Protein AF-0000000077805277 (afdb_homodimer)

InterPro domains:
  IPR036034 PDZ superfamily [SSF50156] (57-95)
  IPR042986 Pleckstrin homology domain-containing family S member 1 [PTHR47014] (6-110)

Structure (mmCIF, N/CA/C/O backbone):
data_AF-0000000077805277-model_v1
#
loop_
_entity.id
_entity.type
_entity.pdbx_description
1 polymer 'PDZ domain-containing protein'
#
loop_
_atom_site.group_PDB
_atom_site.id
_atom_site.type_symbol
_atom_site.label_atom_id
_atom_site.label_alt_id
_atom_site.label_comp_id
_atom_site.label_asym_id
_atom_site.label_entity_id
_atom_site.label_seq_id
_atom_site.pdbx_PDB_ins_code
_atom_site.Cartn_x
_atom_site.Cartn_y
_atom_site.Cartn_z
_atom_site.occupancy
_atom_site.B_iso_or_equiv
_atom_site.auth_seq_id
_atom_site.auth_comp_id
_atom_site.auth_asym_id
_atom_site.auth_atom_id
_atom_site.pdbx_PDB_model_num
ATOM 1 N N . LEU A 1 1 ? -11.633 7.496 16.891 1 28.2 1 LEU A N 1
ATOM 2 C CA . LEU A 1 1 ? -10.43 7.574 17.719 1 28.2 1 LEU A CA 1
ATOM 3 C C . LEU A 1 1 ? -9.18 7.445 16.859 1 28.2 1 LEU A C 1
ATOM 5 O O . LEU A 1 1 ? -8.961 6.418 16.219 1 28.2 1 LEU A O 1
ATOM 9 N N . VAL A 1 2 ? -8.805 8.547 16.344 1 38.38 2 VAL A N 1
ATOM 10 C CA . VAL A 1 2 ? -7.586 8.625 15.547 1 38.38 2 VAL A CA 1
ATOM 11 C C . VAL A 1 2 ? -6.395 8.156 16.375 1 38.38 2 VAL A C 1
ATOM 13 O O . VAL A 1 2 ? -6.188 8.633 17.5 1 38.38 2 VAL A O 1
ATOM 16 N N . TYR A 1 3 ? -5.996 6.824 16.391 1 32.34 3 TYR A N 1
ATOM 17 C CA . TYR A 1 3 ? -4.801 6.398 17.109 1 32.34 3 TYR A CA 1
ATOM 18 C C . TYR A 1 3 ? -3.545 6.977 16.469 1 32.34 3 TYR A C 1
ATOM 20 O O . TYR A 1 3 ? -3.311 6.785 15.266 1 32.34 3 TYR A O 1
ATOM 28 N N . ASN A 1 4 ? -3.287 8.141 16.891 1 36.88 4 ASN A N 1
ATOM 29 C CA . ASN A 1 4 ? -1.989 8.688 16.5 1 36.88 4 ASN A CA 1
ATOM 30 C C . ASN A 1 4 ? -0.846 7.777 16.938 1 36.88 4 ASN A C 1
ATOM 32 O O . ASN A 1 4 ? -0.523 7.707 18.125 1 36.88 4 ASN A O 1
ATOM 36 N N . ILE A 1 5 ? -0.729 6.586 16.391 1 37.03 5 ILE A N 1
ATOM 37 C CA . ILE A 1 5 ? 0.454 5.824 16.766 1 37.03 5 ILE A CA 1
ATOM 38 C C . ILE A 1 5 ? 1.708 6.516 16.234 1 37.03 5 ILE A C 1
ATOM 40 O O . ILE A 1 5 ? 1.924 6.586 15.031 1 37.03 5 ILE A O 1
ATOM 44 N N . ILE A 1 6 ? 2.086 7.504 16.938 1 39.97 6 ILE A N 1
ATOM 45 C CA . ILE A 1 6 ? 3.371 8.133 16.641 1 39.97 6 ILE A CA 1
ATOM 46 C C . ILE A 1 6 ? 4.496 7.113 16.844 1 39.97 6 ILE A C 1
ATOM 48 O O . ILE A 1 6 ? 4.715 6.625 17.953 1 39.97 6 ILE A O 1
ATOM 52 N N . SER A 1 7 ? 4.688 6.215 15.961 1 40.34 7 SER A N 1
ATOM 53 C CA . SER A 1 7 ? 5.879 5.387 16.109 1 40.34 7 SER A CA 1
ATOM 54 C C . SER A 1 7 ? 7.148 6.191 15.828 1 40.34 7 SER A C 1
ATOM 56 O O . SER A 1 7 ? 7.262 6.84 14.789 1 40.34 7 SER A O 1
ATOM 58 N N . TYR A 1 8 ? 7.785 6.59 16.906 1 37.5 8 TYR A N 1
ATOM 59 C CA . TYR A 1 8 ? 9.062 7.285 16.844 1 37.5 8 TYR A CA 1
ATOM 60 C C . TYR A 1 8 ? 10.18 6.336 16.422 1 37.5 8 TYR A C 1
ATOM 62 O O . TYR A 1 8 ? 10.469 5.359 17.125 1 37.5 8 TYR A O 1
ATOM 70 N N . SER A 1 9 ? 10.141 5.82 15.211 1 38.47 9 SER A N 1
ATOM 71 C CA . SER A 1 9 ? 11.406 5.16 14.938 1 38.47 9 SER A CA 1
ATOM 72 C C . SER A 1 9 ? 12.562 6.156 14.961 1 38.47 9 SER A C 1
ATOM 74 O O . SER A 1 9 ? 12.492 7.219 14.344 1 38.47 9 SER A O 1
ATOM 76 N N . LYS A 1 10 ? 13.445 5.945 15.969 1 38.19 10 LYS A N 1
ATOM 77 C CA . LYS A 1 10 ? 14.68 6.672 16.234 1 38.19 10 LYS A CA 1
ATOM 78 C C . LYS A 1 10 ? 15.57 6.723 15 1 38.19 10 LYS A C 1
ATOM 80 O O . LYS A 1 10 ? 16.531 5.969 14.891 1 38.19 10 LYS A O 1
ATOM 85 N N . VAL A 1 11 ? 15.352 6.629 13.734 1 39.91 11 VAL A N 1
ATOM 86 C CA . VAL A 1 11 ? 16.422 6.641 12.742 1 39.91 11 VAL A CA 1
ATOM 87 C C . VAL A 1 11 ? 17.297 7.879 12.938 1 39.91 11 VAL A C 1
ATOM 89 O O . VAL A 1 11 ? 16.781 8.977 13.195 1 39.91 11 VAL A O 1
ATOM 92 N N . THR A 1 12 ? 18.703 7.758 13.039 1 37.84 12 THR A N 1
ATOM 93 C CA . THR A 1 12 ? 19.906 8.523 13.305 1 37.84 12 THR A CA 1
ATOM 94 C C . THR A 1 12 ? 20.125 9.594 12.234 1 37.84 12 THR A C 1
ATOM 96 O O . THR A 1 12 ? 20.703 10.641 12.508 1 37.84 12 THR A O 1
ATOM 99 N N . ASP A 1 13 ? 20.453 9.266 10.93 1 39.94 13 ASP A N 1
ATOM 100 C CA . ASP A 1 13 ? 21.359 10.188 10.242 1 39.94 13 ASP A CA 1
ATOM 101 C C . ASP A 1 13 ? 20.703 11.555 10.055 1 39.94 13 ASP A C 1
ATOM 103 O O . ASP A 1 13 ? 21.359 12.586 10.242 1 39.94 13 ASP A O 1
ATOM 107 N N . ASP A 1 14 ? 20 11.812 8.758 1 46.41 14 ASP A N 1
ATOM 108 C CA . ASP A 1 14 ? 19.812 13.234 8.477 1 46.41 14 ASP A CA 1
ATOM 109 C C . ASP A 1 14 ? 19.188 13.945 9.68 1 46.41 14 ASP A C 1
ATOM 111 O O . ASP A 1 14 ? 18.578 13.305 10.539 1 46.41 14 ASP A O 1
ATOM 115 N N . SER A 1 15 ? 18.812 15.484 9.586 1 50.41 15 SER A N 1
ATOM 116 C CA . SER A 1 15 ? 18.344 16.469 10.562 1 50.41 15 SER A CA 1
ATOM 117 C C . SER A 1 15 ? 17.281 15.852 11.484 1 50.41 15 SER A C 1
ATOM 119 O O . SER A 1 15 ? 16.703 14.812 11.164 1 50.41 15 SER A O 1
ATOM 121 N N . GLN A 1 16 ? 17.125 16.359 12.727 1 64.44 16 GLN A N 1
ATOM 122 C CA . GLN A 1 16 ? 16.297 16.344 13.922 1 64.44 16 GLN A CA 1
ATOM 123 C C . GLN A 1 16 ? 14.844 15.992 13.594 1 64.44 16 GLN A C 1
ATOM 125 O O . GLN A 1 16 ? 13.961 16.094 14.445 1 64.44 16 GLN A O 1
ATOM 130 N N . LEU A 1 17 ? 14.742 15.508 12.242 1 78.38 17 LEU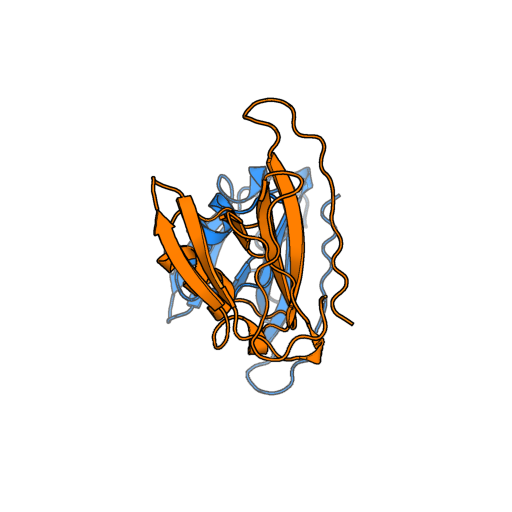 A N 1
ATOM 131 C CA . LEU A 1 17 ? 13.328 15.297 11.953 1 78.38 17 LEU A CA 1
ATOM 132 C C . LEU A 1 17 ? 12.891 13.898 12.352 1 78.38 17 LEU A C 1
ATOM 134 O O . LEU A 1 17 ? 13.688 12.953 12.305 1 78.38 17 LEU A O 1
ATOM 138 N N . GLN A 1 18 ? 11.766 13.711 12.844 1 88.75 18 GLN A N 1
ATOM 139 C CA . GLN A 1 18 ? 11.18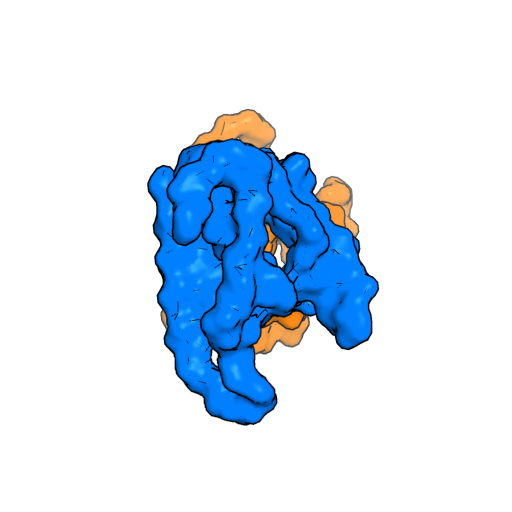8 12.461 13.32 1 88.75 18 GLN A CA 1
ATOM 140 C C . GLN A 1 18 ? 10.094 11.969 12.375 1 88.75 18 GLN A C 1
ATOM 142 O O . GLN A 1 18 ? 9.289 12.758 11.883 1 88.75 18 GLN A O 1
ATOM 147 N N . GLU A 1 19 ? 10.156 10.602 12.047 1 91.56 19 GLU A N 1
ATOM 148 C CA . GLU A 1 19 ? 9.047 10.023 11.297 1 91.56 19 GLU A CA 1
ATOM 149 C C . GLU A 1 19 ? 7.887 9.656 12.219 1 91.56 19 GLU A C 1
ATOM 151 O O . GLU A 1 19 ? 8.086 9.016 13.25 1 91.56 19 GLU A O 1
ATOM 156 N N . VAL A 1 20 ? 6.789 10.117 11.891 1 93.12 20 VAL A N 1
ATOM 157 C CA . VAL A 1 20 ? 5.582 9.883 12.68 1 93.12 20 VAL A CA 1
ATOM 158 C C . VAL A 1 20 ? 4.508 9.25 11.797 1 93.12 20 VAL A C 1
ATOM 160 O O . VAL A 1 20 ? 4.266 9.703 10.68 1 93.12 20 VAL A O 1
ATOM 163 N N . ASP A 1 21 ? 3.922 8.141 12.328 1 94.25 21 ASP A N 1
ATOM 164 C CA . ASP A 1 21 ? 2.799 7.52 11.625 1 94.25 21 ASP A CA 1
ATOM 165 C C . ASP A 1 21 ? 1.472 8.125 12.078 1 94.25 21 ASP A C 1
ATOM 167 O O . ASP A 1 21 ? 1.187 8.195 13.273 1 94.25 21 ASP A O 1
ATOM 171 N N . ILE A 1 22 ? 0.734 8.586 11.141 1 94.25 22 ILE A N 1
ATOM 172 C CA . ILE A 1 22 ? -0.595 9.133 11.383 1 94.25 22 ILE A CA 1
ATOM 173 C C . ILE A 1 22 ? -1.645 8.281 10.672 1 94.25 22 ILE A C 1
ATOM 175 O O . ILE A 1 22 ? -1.594 8.102 9.453 1 94.25 22 ILE A O 1
ATOM 179 N N . CYS A 1 23 ? -2.592 7.73 11.43 1 95.25 23 CYS A N 1
ATOM 180 C CA . CYS A 1 23 ? -3.662 6.93 10.852 1 95.25 23 CYS A CA 1
ATOM 181 C C . CYS A 1 23 ? -4.941 7.746 10.711 1 95.25 23 CYS A C 1
ATOM 183 O O . CYS A 1 23 ? -5.426 8.32 11.688 1 95.25 23 CYS A O 1
ATOM 185 N N . ILE A 1 24 ? -5.457 7.801 9.539 1 94.69 24 ILE A N 1
ATOM 186 C CA . ILE A 1 24 ? -6.633 8.586 9.188 1 94.69 24 ILE A CA 1
ATOM 187 C C . ILE A 1 24 ? -7.664 7.699 8.5 1 94.69 24 ILE A C 1
ATOM 189 O O . ILE A 1 24 ? -7.312 6.875 7.648 1 94.69 24 ILE A O 1
ATOM 193 N N . PRO A 1 25 ? -8.922 7.871 8.898 1 95.06 25 PRO A N 1
ATOM 194 C CA . PRO A 1 25 ? -9.914 7.148 8.102 1 95.06 25 PRO A CA 1
ATOM 195 C C . PRO A 1 25 ? -9.805 7.457 6.605 1 95.06 25 PRO A C 1
ATOM 197 O O . PRO A 1 25 ? -9.648 8.617 6.223 1 95.06 25 PRO A O 1
ATOM 200 N N . HIS A 1 26 ? -9.891 6.457 5.77 1 96.19 26 HIS A N 1
ATOM 201 C CA . HIS A 1 26 ? -9.703 6.555 4.328 1 96.19 26 HIS A CA 1
ATOM 202 C C . HIS A 1 26 ? -10.602 7.629 3.725 1 96.19 26 HIS A C 1
ATOM 204 O O . HIS A 1 26 ? -10.148 8.438 2.908 1 96.19 26 HIS A O 1
ATOM 210 N N . ALA A 1 27 ? -11.812 7.695 4.164 1 93.44 27 ALA A N 1
ATOM 211 C CA . ALA A 1 27 ? -12.797 8.609 3.588 1 93.44 27 ALA A CA 1
ATOM 212 C C . ALA A 1 27 ? -12.445 10.062 3.893 1 93.44 27 ALA A C 1
ATOM 214 O O . ALA A 1 27 ? -12.891 10.969 3.188 1 93.44 27 ALA A O 1
ATOM 215 N N . ASP A 1 28 ? -11.656 10.289 4.91 1 92.62 28 ASP A N 1
ATOM 216 C CA . ASP A 1 28 ? -11.352 11.648 5.344 1 92.62 28 ASP A CA 1
ATOM 217 C C . ASP A 1 28 ? -10.094 12.18 4.648 1 92.62 28 ASP A C 1
ATOM 219 O O . ASP A 1 28 ? -9.859 13.383 4.613 1 92.62 28 ASP A O 1
ATOM 223 N N . VAL A 1 29 ? -9.227 11.32 4.086 1 94.44 29 VAL A N 1
ATOM 224 C CA . VAL A 1 29 ? -7.918 11.727 3.576 1 94.44 29 VAL A CA 1
ATOM 225 C C . VAL A 1 29 ? -8.102 12.594 2.33 1 94.44 29 VAL A C 1
ATOM 227 O O . VAL A 1 29 ? -7.766 13.781 2.34 1 94.44 29 VAL A O 1
ATOM 230 N N . THR A 1 30 ? -8.727 12.062 1.335 1 88.38 30 THR A N 1
ATOM 231 C CA . THR A 1 30 ? -8.758 12.664 0.008 1 88.38 30 THR A CA 1
ATOM 232 C C . THR A 1 30 ? -9.453 14.023 0.047 1 88.38 30 THR A C 1
ATOM 234 O O . THR A 1 30 ? -8.992 14.984 -0.573 1 88.38 30 THR A O 1
ATOM 237 N N . SER A 1 31 ? -10.461 14.133 0.813 1 89.62 31 SER A N 1
ATOM 238 C CA . SER A 1 31 ? -11.266 15.344 0.757 1 89.62 31 SER A CA 1
ATOM 239 C C . SER A 1 31 ? -10.711 16.422 1.675 1 89.62 31 SER A C 1
ATOM 241 O O . SER A 1 31 ? -11.07 17.594 1.557 1 89.62 31 SER A O 1
ATOM 243 N N . ASN A 1 32 ? -9.836 16.031 2.533 1 93.81 32 ASN A N 1
ATOM 244 C CA . ASN A 1 32 ? -9.508 16.969 3.598 1 93.81 32 ASN A CA 1
ATOM 245 C C . ASN A 1 32 ? -8.031 17.359 3.576 1 93.81 32 ASN A C 1
ATOM 247 O O . ASN A 1 32 ? -7.625 18.328 4.211 1 93.81 32 ASN A O 1
ATOM 251 N N . LEU A 1 33 ? -7.203 16.641 2.814 1 93.88 33 LEU A N 1
ATOM 252 C CA . LEU A 1 33 ? -5.762 16.844 2.824 1 93.88 33 LEU A CA 1
ATOM 253 C C . LEU A 1 33 ? -5.293 17.484 1.518 1 93.88 33 LEU A C 1
ATOM 255 O O . LEU A 1 33 ? -5.605 16.984 0.435 1 93.88 33 LEU A O 1
ATOM 259 N N . THR A 1 34 ? -4.645 18.578 1.666 1 93.62 34 THR A N 1
ATOM 260 C CA . THR A 1 34 ? -4.016 19.234 0.52 1 93.62 34 THR A CA 1
ATOM 261 C C . THR A 1 34 ? -2.496 19.188 0.644 1 93.62 34 THR A C 1
ATOM 263 O O . THR A 1 34 ? -1.947 19.484 1.708 1 93.62 34 THR A O 1
ATOM 266 N N . LEU A 1 35 ? -1.874 18.812 -0.448 1 95.25 35 LEU A N 1
ATOM 267 C CA . LEU A 1 35 ? -0.423 18.672 -0.487 1 95.25 35 LEU A CA 1
ATOM 268 C C . LEU A 1 35 ? 0.194 19.625 -1.506 1 95.25 35 LEU A C 1
ATOM 270 O O . LEU A 1 35 ? -0.473 20.031 -2.455 1 95.25 35 LEU A O 1
ATOM 274 N N . ILE A 1 36 ? 1.41 19.953 -1.272 1 94.19 36 ILE A N 1
ATOM 275 C CA . ILE A 1 36 ? 2.195 20.734 -2.215 1 94.19 36 ILE A CA 1
ATOM 276 C C . ILE A 1 36 ? 3.607 20.156 -2.32 1 94.19 36 ILE A C 1
ATOM 278 O O . ILE A 1 36 ? 4.137 19.609 -1.348 1 94.19 36 ILE A O 1
ATOM 282 N N . GLU A 1 37 ? 4.129 20.219 -3.486 1 92.81 37 GLU A N 1
ATOM 283 C CA . GLU A 1 37 ? 5.531 19.844 -3.652 1 92.81 37 GLU A CA 1
ATOM 284 C C . GLU A 1 37 ? 6.449 21.047 -3.463 1 92.81 37 GLU A C 1
ATOM 286 O O . GLU A 1 37 ? 6.332 22.047 -4.184 1 92.81 37 GLU A O 1
ATOM 291 N N . ALA A 1 38 ? 7.215 20.953 -2.393 1 87.88 38 ALA A N 1
ATOM 292 C CA . ALA A 1 38 ? 8.141 22.047 -2.094 1 87.88 38 ALA A CA 1
ATOM 293 C C . ALA A 1 38 ? 9.539 21.5 -1.809 1 87.88 38 ALA A C 1
ATOM 295 O O . ALA A 1 38 ? 9.719 20.641 -0.952 1 87.88 38 ALA A O 1
ATOM 296 N N . ALA A 1 39 ? 10.5 22.016 -2.559 1 86.88 39 ALA A N 1
ATOM 297 C CA . ALA A 1 39 ? 11.906 21.656 -2.393 1 86.88 39 ALA A CA 1
ATOM 298 C C . ALA A 1 39 ? 12.102 20.141 -2.512 1 86.88 39 ALA A C 1
ATOM 300 O O . ALA A 1 39 ? 12.812 19.531 -1.709 1 86.88 39 ALA A O 1
ATOM 301 N N . GLY A 1 40 ? 11.414 19.469 -3.35 1 88.31 40 GLY A N 1
ATOM 302 C CA . GLY A 1 40 ? 11.57 18.047 -3.615 1 88.31 40 GLY A CA 1
ATOM 303 C C . GLY A 1 40 ? 10.844 17.156 -2.615 1 88.31 40 GLY A C 1
ATOM 304 O O . GLY A 1 40 ? 11.039 15.945 -2.592 1 88.31 40 GLY A O 1
ATOM 305 N N . GLN A 1 41 ? 10.117 17.828 -1.722 1 92.25 41 GLN A N 1
ATOM 306 C CA . GLN A 1 41 ? 9.367 17.094 -0.715 1 92.25 41 GLN A CA 1
ATOM 307 C C . GLN A 1 41 ? 7.863 17.297 -0.888 1 92.25 41 GLN A C 1
ATOM 309 O O . GLN A 1 41 ? 7.434 18.297 -1.464 1 92.25 41 GLN A O 1
ATOM 314 N N . ILE A 1 42 ? 7.121 16.266 -0.522 1 96.75 42 ILE A N 1
ATOM 315 C CA . ILE A 1 42 ? 5.668 16.375 -0.496 1 96.75 42 ILE A CA 1
ATOM 316 C C . ILE A 1 42 ? 5.215 16.938 0.852 1 96.75 42 ILE A C 1
ATOM 318 O O . ILE A 1 42 ? 5.234 16.219 1.861 1 96.75 42 ILE A O 1
ATOM 322 N N . CYS A 1 43 ? 4.801 18.203 0.868 1 94.25 43 CYS A N 1
ATOM 323 C CA . CYS A 1 43 ? 4.496 18.906 2.109 1 94.25 43 CYS A CA 1
ATOM 324 C C . CYS A 1 43 ? 2.992 19.031 2.307 1 94.25 43 CYS A C 1
ATOM 326 O O . CYS A 1 43 ? 2.25 19.234 1.344 1 94.25 43 CYS A O 1
ATOM 328 N N . VAL A 1 44 ? 2.652 18.922 3.625 1 93.75 44 VAL A N 1
ATOM 329 C CA . VAL A 1 44 ? 1.261 19.203 3.961 1 93.75 44 VAL A CA 1
ATOM 330 C C . VAL A 1 44 ? 1.001 20.719 3.863 1 93.75 44 VAL A C 1
ATOM 332 O O . VAL A 1 44 ? 1.686 21.516 4.508 1 93.75 44 VAL A O 1
ATOM 335 N N . SER A 1 45 ? 0.04 21.031 3.039 1 91.81 45 SER A N 1
ATOM 336 C CA . SER A 1 45 ? -0.267 22.438 2.863 1 91.81 45 SER A CA 1
ATOM 337 C C . SER A 1 45 ? -1.514 22.844 3.646 1 91.81 45 SER A C 1
ATOM 339 O O . SER A 1 45 ? -1.583 23.938 4.195 1 91.81 45 SER A O 1
ATOM 341 N N . TYR A 1 46 ? -2.467 21.969 3.643 1 89.44 46 TYR A N 1
ATOM 342 C CA . TYR A 1 46 ? -3.711 22.25 4.344 1 89.44 46 TYR A CA 1
ATOM 343 C C . TYR A 1 46 ? -4.383 20.969 4.82 1 89.44 46 TYR A C 1
ATOM 345 O O . TYR A 1 46 ? -4.305 19.938 4.152 1 89.44 46 TYR A O 1
ATOM 353 N N . TRP A 1 47 ? -4.98 21.062 6.031 1 90.94 47 TRP A N 1
ATOM 354 C CA . TRP A 1 47 ? -5.762 19.984 6.605 1 90.94 47 TRP A CA 1
ATOM 355 C C . TRP A 1 47 ? -7.078 20.5 7.172 1 90.94 47 TRP A C 1
ATOM 357 O O . TRP A 1 47 ? -7.086 21.297 8.109 1 90.94 47 TRP A O 1
ATOM 367 N N . LYS A 1 48 ? -8.094 20.109 6.453 1 88.31 48 LYS A N 1
ATOM 368 C CA . LYS A 1 48 ? -9.438 20.484 6.895 1 88.31 48 LYS A CA 1
ATOM 369 C C . LYS A 1 48 ? -10.211 19.266 7.387 1 88.31 48 LYS A C 1
ATOM 371 O O . LYS A 1 48 ? -11.359 19.047 6.984 1 88.31 48 LYS A O 1
ATOM 376 N N . GLY A 1 49 ? -9.562 18.453 8.18 1 85.06 49 GLY A N 1
ATOM 377 C CA . GLY A 1 49 ? -10.172 17.219 8.648 1 85.06 49 GLY A CA 1
ATOM 378 C C . GLY A 1 49 ? -11.266 17.453 9.672 1 85.06 49 GLY A C 1
ATOM 379 O O . GLY A 1 49 ? -11.438 18.578 10.172 1 85.06 49 GLY A O 1
ATOM 380 N N . PRO A 1 50 ? -12.062 16.406 9.836 1 87 50 PRO A N 1
ATOM 381 C CA . PRO A 1 50 ? -13.125 16.516 10.836 1 87 50 PRO A CA 1
ATOM 382 C C . PRO A 1 50 ? -12.586 16.875 12.219 1 87 50 PRO A C 1
ATOM 384 O O . PRO A 1 50 ? -11.461 16.516 12.57 1 87 50 PRO A O 1
ATOM 387 N N . TYR A 1 51 ? -13.461 17.516 12.992 1 85 51 TYR A N 1
ATOM 388 C CA . TYR A 1 51 ? -13.109 17.984 14.328 1 85 51 TYR A CA 1
ATOM 389 C C . TYR A 1 51 ? -12.68 16.812 15.211 1 85 51 TYR A C 1
ATOM 391 O O . TYR A 1 51 ? -11.797 16.953 16.062 1 85 51 TYR A O 1
ATOM 399 N N . ARG A 1 52 ? -13.289 15.719 14.922 1 84.94 52 ARG A N 1
ATOM 400 C CA . ARG A 1 52 ? -13.023 14.539 15.75 1 84.94 52 ARG A CA 1
ATOM 401 C C . ARG A 1 52 ? -11.57 14.109 15.633 1 84.94 52 ARG A C 1
ATOM 403 O O . ARG A 1 52 ? -11.031 13.484 16.547 1 84.94 52 ARG A O 1
ATOM 410 N N . LEU A 1 53 ? -10.836 14.383 14.516 1 85.62 53 LEU A N 1
ATOM 411 C CA . LEU A 1 53 ? -9.445 14 14.328 1 85.62 53 LEU A CA 1
ATOM 412 C C . LEU A 1 53 ? -8.508 15.062 14.891 1 85.62 53 LEU A C 1
ATOM 414 O O . LEU A 1 53 ? -7.348 14.773 15.195 1 85.62 53 LEU A O 1
ATOM 418 N N . GLY A 1 54 ? -9.086 16.281 15.023 1 86.19 54 GLY A N 1
ATOM 419 C CA . GLY A 1 54 ? -8.289 17.359 15.594 1 86.19 54 GLY A CA 1
ATOM 420 C C . GLY A 1 54 ? -7.172 17.828 14.68 1 86.19 54 GLY A C 1
ATOM 421 O O . GLY A 1 54 ? -7.266 17.688 13.453 1 86.19 54 GLY A O 1
ATOM 422 N N . CYS A 1 55 ? -6.176 18.531 15.391 1 90.31 55 CYS A N 1
ATOM 423 C CA . CYS A 1 55 ? -5.023 19.078 14.688 1 90.31 55 CYS A CA 1
ATOM 424 C C . CYS A 1 55 ? -3.873 18.078 14.641 1 90.31 55 CYS A C 1
ATOM 426 O O . CYS A 1 55 ? -2.975 18.125 15.484 1 90.31 55 CYS A O 1
ATOM 428 N N . ILE A 1 56 ? -3.826 17.281 13.625 1 90.75 56 ILE A N 1
ATOM 429 C CA . ILE A 1 56 ? -2.945 16.125 13.633 1 90.75 56 ILE A CA 1
ATOM 430 C C . ILE A 1 56 ? -1.665 16.438 12.867 1 90.75 56 ILE A C 1
ATOM 432 O O . ILE A 1 56 ? -0.671 15.711 12.977 1 90.75 56 ILE A O 1
ATOM 436 N N . PHE A 1 57 ? -1.632 17.5 12.125 1 92.5 57 PHE A N 1
ATOM 437 C CA . PHE A 1 57 ? -0.448 17.828 11.336 1 92.5 57 PHE A CA 1
ATOM 438 C C . PHE A 1 57 ? 0.286 19.016 11.945 1 92.5 57 PHE A C 1
ATOM 440 O O . PHE A 1 57 ? -0.309 19.812 12.672 1 92.5 57 PHE A O 1
ATOM 447 N N . HIS A 1 58 ? 1.511 19.016 11.703 1 90 58 HIS A N 1
ATOM 448 C CA . HIS A 1 58 ? 2.367 20.141 12.086 1 90 58 HIS A CA 1
ATOM 449 C C . HIS A 1 58 ? 2.938 20.844 10.859 1 90 58 HIS A C 1
ATOM 451 O O . HIS A 1 58 ? 3.111 20.219 9.805 1 90 58 HIS A O 1
ATOM 457 N N . HIS A 1 59 ? 3.189 22.156 11.102 1 86.56 59 HIS A N 1
ATOM 458 C CA . HIS A 1 59 ? 3.871 22.875 10.023 1 86.56 59 HIS A CA 1
ATOM 459 C C . HIS A 1 59 ? 5.207 22.219 9.688 1 86.56 59 HIS A C 1
ATOM 461 O O . HIS A 1 59 ? 5.992 21.906 10.586 1 86.56 59 HIS A O 1
ATOM 467 N N . GLY A 1 60 ? 5.344 21.953 8.344 1 87.19 60 GLY A N 1
ATOM 468 C CA . GLY A 1 60 ? 6.602 21.359 7.918 1 87.19 60 GLY A CA 1
ATOM 469 C C . GLY A 1 60 ? 6.512 19.859 7.695 1 87.19 60 GLY A C 1
ATOM 470 O O . GLY A 1 60 ? 7.449 19.25 7.188 1 87.19 60 GLY A O 1
ATOM 471 N N . ASP A 1 61 ? 5.457 19.281 8.172 1 92.56 61 ASP A N 1
ATOM 472 C CA . ASP A 1 61 ? 5.289 17.844 7.934 1 92.56 61 ASP A CA 1
ATOM 473 C C . ASP A 1 61 ? 5.43 17.516 6.449 1 92.56 61 ASP A C 1
ATOM 475 O O . ASP A 1 61 ? 4.82 18.172 5.602 1 92.56 61 ASP A O 1
ATOM 479 N N . HIS A 1 62 ? 6.238 16.453 6.176 1 95 62 HIS A N 1
ATOM 480 C CA . HIS A 1 62 ? 6.383 15.93 4.82 1 95 62 HIS A CA 1
ATOM 481 C C . HIS A 1 62 ? 5.965 14.461 4.754 1 95 62 HIS A C 1
ATOM 483 O O . HIS A 1 62 ? 6.324 13.672 5.629 1 95 62 HIS A O 1
ATOM 489 N N . ILE A 1 63 ? 5.234 14.156 3.701 1 96.19 63 ILE A N 1
ATOM 490 C CA . ILE A 1 63 ? 4.797 12.773 3.566 1 96.19 63 ILE A CA 1
ATOM 491 C C . ILE A 1 63 ? 5.934 11.922 2.998 1 96.19 63 ILE A C 1
ATOM 493 O O . ILE A 1 63 ? 6.473 12.227 1.932 1 96.19 63 ILE A O 1
ATOM 497 N N . VAL A 1 64 ? 6.223 10.883 3.693 1 96.19 64 VAL A N 1
ATOM 498 C CA . VAL A 1 64 ? 7.277 9.961 3.281 1 96.19 64 VAL A CA 1
ATOM 499 C C . VAL A 1 64 ? 6.66 8.711 2.66 1 96.19 64 VAL A C 1
ATOM 501 O O . VAL A 1 64 ? 7.203 8.148 1.704 1 96.19 64 VAL A O 1
ATOM 504 N N . ALA A 1 65 ? 5.574 8.273 3.258 1 97.62 65 ALA A N 1
ATOM 505 C CA . ALA A 1 65 ? 4.973 7.016 2.812 1 97.62 65 ALA A CA 1
ATOM 506 C C . ALA A 1 65 ? 3.473 7 3.09 1 97.62 65 ALA A C 1
ATOM 508 O O . ALA A 1 65 ? 2.994 7.695 3.99 1 97.62 65 ALA A O 1
ATOM 509 N N . VAL A 1 66 ? 2.791 6.246 2.285 1 97.75 66 VAL A N 1
ATOM 510 C CA . VAL A 1 66 ? 1.379 5.926 2.467 1 97.75 66 VAL A CA 1
ATOM 511 C C . VAL A 1 66 ? 1.207 4.414 2.613 1 97.75 66 VAL A C 1
ATOM 513 O O . VAL A 1 66 ? 1.548 3.654 1.704 1 97.75 66 VAL A O 1
ATOM 516 N N . ASN A 1 67 ? 0.661 3.977 3.682 1 97.31 67 ASN A N 1
ATOM 517 C CA . ASN A 1 67 ? 0.472 2.551 3.926 1 97.31 67 ASN A CA 1
ATOM 518 C C . ASN A 1 67 ? 1.75 1.763 3.656 1 97.31 67 ASN A C 1
ATOM 520 O O . ASN A 1 67 ? 1.714 0.724 2.992 1 97.31 67 ASN A O 1
ATOM 524 N N . ASP A 1 68 ? 2.84 2.365 4.062 1 96.81 68 ASP A N 1
ATOM 525 C CA . ASP A 1 68 ? 4.164 1.756 4 1 96.81 68 ASP A CA 1
ATOM 526 C C . ASP A 1 68 ? 4.676 1.701 2.564 1 96.81 68 ASP A C 1
ATOM 528 O O . ASP A 1 68 ? 5.516 0.86 2.229 1 96.81 68 ASP A O 1
ATOM 532 N N . LEU A 1 69 ? 4.113 2.469 1.707 1 97.81 69 LEU A N 1
ATOM 533 C CA . LEU A 1 69 ? 4.656 2.68 0.369 1 97.81 69 LEU A CA 1
ATOM 534 C C . LEU A 1 69 ? 5.379 4.02 0.281 1 97.81 69 LEU A C 1
ATOM 536 O O . LEU A 1 69 ? 4.793 5.066 0.569 1 97.81 69 LEU A O 1
ATOM 540 N N . ARG A 1 70 ? 6.59 3.955 0.002 1 97.62 70 ARG A N 1
ATOM 541 C CA . ARG A 1 70 ? 7.328 5.199 -0.179 1 97.62 70 ARG A CA 1
ATOM 542 C C . ARG A 1 70 ? 6.746 6.02 -1.327 1 97.62 70 ARG A C 1
ATOM 544 O O . ARG A 1 70 ? 6.488 5.488 -2.408 1 97.62 70 ARG A O 1
ATOM 551 N N . THR A 1 71 ? 6.594 7.262 -1.079 1 96.69 71 THR A N 1
ATOM 552 C CA . THR A 1 71 ? 6.008 8.141 -2.08 1 96.69 71 THR A CA 1
ATOM 553 C C . THR A 1 71 ? 7.066 9.07 -2.674 1 96.69 71 THR A C 1
ATOM 555 O O . THR A 1 71 ? 7.957 9.539 -1.961 1 96.69 71 THR A O 1
ATOM 558 N N . GLN A 1 72 ? 6.949 9.242 -3.99 1 95.12 72 GLN A N 1
ATOM 559 C CA . GLN A 1 72 ? 7.93 10.109 -4.641 1 95.12 72 GLN A CA 1
ATOM 560 C C . GLN A 1 72 ? 7.254 11.312 -5.289 1 95.12 72 GLN A C 1
ATOM 562 O O . GLN A 1 72 ? 7.93 12.242 -5.727 1 95.12 72 GLN A O 1
ATOM 567 N N . SER A 1 73 ? 5.973 11.375 -5.414 1 95.94 73 SER A N 1
ATOM 568 C CA . SER A 1 73 ? 5.223 12.469 -6.016 1 95.94 73 SER A CA 1
ATOM 569 C C . SER A 1 73 ? 3.816 12.57 -5.43 1 95.94 73 SER A C 1
ATOM 571 O O . SER A 1 73 ? 3.33 11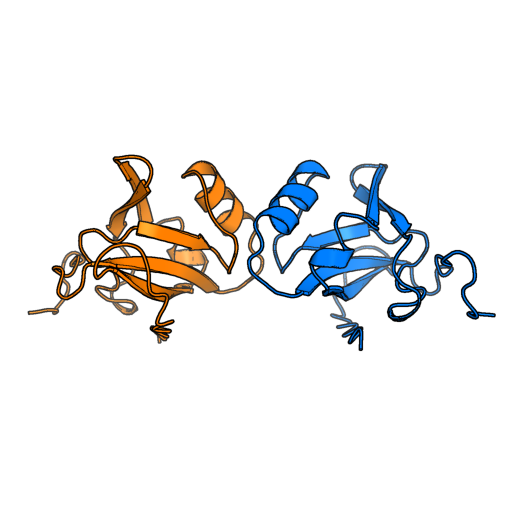.617 -4.812 1 95.94 73 SER A O 1
ATOM 573 N N . ILE A 1 74 ? 3.232 13.719 -5.637 1 95.81 74 ILE A N 1
ATOM 574 C CA . ILE A 1 74 ? 1.867 13.93 -5.164 1 95.81 74 ILE A CA 1
ATOM 575 C C . ILE A 1 74 ? 0.925 12.945 -5.863 1 95.81 74 ILE A C 1
ATOM 577 O O . ILE A 1 74 ? -0.001 12.422 -5.242 1 95.81 74 ILE A O 1
ATOM 581 N N . ASP A 1 75 ? 1.198 12.742 -7.125 1 95.5 75 ASP A N 1
ATOM 582 C CA . ASP A 1 75 ? 0.376 11.797 -7.871 1 95.5 75 ASP A CA 1
ATOM 583 C C . ASP A 1 75 ? 0.435 10.406 -7.246 1 95.5 75 ASP A C 1
ATOM 585 O O . ASP A 1 75 ? -0.578 9.703 -7.176 1 95.5 75 ASP A O 1
ATOM 589 N N . GLU A 1 76 ? 1.595 9.984 -6.824 1 96.44 76 GLU A N 1
ATOM 590 C CA . GLU A 1 76 ? 1.737 8.68 -6.188 1 96.44 76 GLU A CA 1
ATOM 591 C C . GLU A 1 76 ? 0.951 8.617 -4.883 1 96.44 76 GLU A C 1
ATOM 593 O O . GLU A 1 76 ? 0.308 7.602 -4.59 1 96.44 76 GLU A O 1
ATOM 598 N N . VAL A 1 77 ? 1.016 9.703 -4.105 1 96.69 77 VAL A N 1
ATOM 599 C CA . VAL A 1 77 ? 0.239 9.75 -2.871 1 96.69 77 VAL A CA 1
ATOM 600 C C . VAL A 1 77 ? -1.239 9.523 -3.184 1 96.69 77 VAL A C 1
ATOM 602 O O . VAL A 1 77 ? -1.888 8.672 -2.572 1 96.69 77 VAL A O 1
ATOM 605 N N . SER A 1 78 ? -1.726 10.211 -4.102 1 96.5 78 SER A N 1
ATOM 606 C CA . SER A 1 78 ? -3.125 10.109 -4.504 1 96.5 78 SER A CA 1
ATOM 607 C C . SER A 1 78 ? -3.457 8.703 -4.984 1 96.5 78 SER A C 1
ATOM 609 O O . SER A 1 78 ? -4.496 8.141 -4.625 1 96.5 78 SER A O 1
ATOM 611 N N . LEU A 1 79 ? -2.609 8.156 -5.777 1 97.5 79 LEU A N 1
ATOM 612 C CA . LEU A 1 79 ? -2.818 6.812 -6.309 1 97.5 79 LEU A CA 1
ATOM 613 C C . LEU A 1 79 ? -2.885 5.789 -5.184 1 97.5 79 LEU A C 1
ATOM 615 O O . LEU A 1 79 ? -3.799 4.961 -5.145 1 97.5 79 LEU A O 1
ATOM 619 N N . PHE A 1 80 ? -1.918 5.883 -4.234 1 97.94 80 PHE A N 1
ATOM 620 C CA . PHE A 1 80 ? -1.853 4.922 -3.139 1 97.94 80 PHE A CA 1
ATOM 621 C C . PHE A 1 80 ? -3.092 5.02 -2.258 1 97.94 80 PHE A C 1
ATOM 623 O O . PHE A 1 80 ? -3.607 4.004 -1.788 1 97.94 80 PHE A O 1
ATOM 630 N N . VAL A 1 81 ? -3.574 6.203 -2.066 1 97.69 81 VAL A N 1
ATOM 631 C CA . VAL A 1 81 ? -4.77 6.395 -1.253 1 97.69 81 VAL A CA 1
ATOM 632 C C . VAL A 1 81 ? -5.992 5.875 -2.002 1 97.69 81 VAL A C 1
ATOM 634 O O . VAL A 1 81 ? -6.793 5.117 -1.447 1 97.69 81 VAL A O 1
ATOM 637 N N . SER A 1 82 ? -6.129 6.23 -3.221 1 96.94 82 SER A N 1
ATOM 638 C CA . SER A 1 82 ? -7.32 5.898 -3.996 1 96.94 82 SER A CA 1
ATOM 639 C C . SER A 1 82 ? -7.449 4.391 -4.195 1 96.94 82 SER A C 1
ATOM 641 O O . SER A 1 82 ? -8.555 3.861 -4.27 1 96.94 82 SER A O 1
ATOM 643 N N . ARG A 1 83 ? -6.359 3.705 -4.281 1 96.81 83 ARG A N 1
ATOM 644 C CA . ARG A 1 83 ? -6.379 2.273 -4.559 1 96.81 83 ARG A CA 1
ATOM 645 C C . ARG A 1 83 ? -6.477 1.466 -3.27 1 96.81 83 ARG A C 1
ATOM 647 O O . ARG A 1 83 ? -6.746 0.263 -3.303 1 96.81 83 ARG A O 1
ATOM 654 N N . SER A 1 84 ? -6.297 2.123 -2.152 1 97.5 84 SER A N 1
ATOM 655 C CA . SER A 1 84 ? -6.277 1.405 -0.882 1 97.5 84 SER A CA 1
ATOM 656 C C . SER A 1 84 ? -7.645 0.813 -0.562 1 97.5 84 SER A C 1
ATOM 658 O O . SER A 1 84 ? -8.664 1.502 -0.659 1 97.5 84 SER A O 1
ATOM 660 N N . MET A 1 85 ? -7.629 -0.44 -0.123 1 95.81 85 MET A N 1
ATOM 661 C CA . MET A 1 85 ? -8.852 -1.141 0.265 1 95.81 85 MET A CA 1
ATOM 662 C C . MET A 1 85 ? -9.047 -1.099 1.777 1 95.81 85 MET A C 1
ATOM 664 O O . MET A 1 85 ? -10.016 -1.649 2.297 1 95.81 85 MET A O 1
ATOM 668 N N . ARG A 1 86 ? -8.25 -0.454 2.447 1 95.62 86 ARG A N 1
ATOM 669 C CA . ARG A 1 86 ? -8.297 -0.372 3.902 1 95.62 86 ARG A CA 1
ATOM 670 C C . ARG A 1 86 ? -9.242 0.73 4.359 1 95.62 86 ARG A C 1
ATOM 672 O O . ARG A 1 86 ? -9.461 1.707 3.641 1 95.62 86 ARG A O 1
ATOM 679 N N . LYS A 1 87 ? -9.711 0.548 5.551 1 95.31 87 LYS A N 1
ATOM 680 C CA . LYS A 1 87 ? -10.617 1.535 6.133 1 95.31 87 LYS A CA 1
ATOM 681 C C . LYS A 1 87 ? -9.859 2.775 6.59 1 95.31 87 LYS A C 1
ATOM 683 O O . LYS A 1 87 ? -10.43 3.863 6.676 1 95.31 87 LYS A O 1
ATOM 688 N N . GLU A 1 88 ? -8.609 2.572 6.863 1 95.94 88 GLU A N 1
ATOM 689 C CA . GLU A 1 88 ? -7.758 3.674 7.293 1 95.94 88 GLU A CA 1
ATOM 690 C C . GLU A 1 88 ? -6.523 3.799 6.406 1 95.94 88 GLU A C 1
ATOM 692 O O . GLU A 1 88 ? -6.125 2.834 5.75 1 95.94 88 GLU A O 1
ATOM 697 N N . VAL A 1 89 ? -6.047 4.961 6.371 1 96.75 89 VAL A N 1
ATOM 698 C CA . VAL A 1 89 ? -4.809 5.254 5.66 1 96.75 89 VAL A CA 1
ATOM 699 C C . VAL A 1 89 ? -3.725 5.66 6.656 1 96.75 89 VAL A C 1
ATOM 701 O O . VAL A 1 89 ? -3.939 6.539 7.496 1 96.75 89 VAL A O 1
ATOM 704 N N . LYS A 1 90 ? -2.615 4.961 6.617 1 96.62 90 LYS A N 1
ATOM 705 C CA . LYS A 1 90 ? -1.454 5.328 7.422 1 96.62 90 LYS A CA 1
ATOM 706 C C . LYS A 1 90 ? -0.517 6.25 6.648 1 96.62 90 LYS A C 1
ATOM 708 O O . LYS A 1 90 ? 0.068 5.848 5.641 1 96.62 90 LYS A O 1
ATOM 713 N N . LEU A 1 91 ? -0.354 7.426 7.148 1 96.69 91 LEU A N 1
ATOM 714 C CA . LEU A 1 91 ? 0.624 8.359 6.594 1 96.69 91 LEU A CA 1
ATOM 715 C C . LEU A 1 91 ? 1.872 8.422 7.469 1 96.69 91 LEU A C 1
ATOM 717 O O . LEU A 1 91 ? 1.774 8.609 8.68 1 96.69 91 LEU A O 1
ATOM 721 N N . THR A 1 92 ? 2.945 8.141 6.867 1 95.88 92 THR A N 1
ATOM 722 C CA . THR A 1 92 ? 4.211 8.406 7.547 1 95.88 92 THR A CA 1
ATOM 723 C C . THR A 1 92 ? 4.742 9.789 7.176 1 95.88 92 THR A C 1
ATOM 725 O O . THR A 1 92 ? 4.961 10.078 5.996 1 95.88 92 THR A O 1
ATOM 728 N N . VAL A 1 93 ? 4.98 10.57 8.18 1 95.5 93 VAL A N 1
ATOM 729 C CA . VAL A 1 93 ? 5.441 11.93 7.914 1 95.5 93 VAL A CA 1
ATOM 730 C C . VAL A 1 93 ? 6.77 12.18 8.625 1 95.5 93 VAL A C 1
ATOM 732 O O . VAL A 1 93 ? 7.059 11.547 9.648 1 95.5 93 VAL A O 1
ATOM 735 N N . ARG A 1 94 ? 7.57 12.961 7.973 1 93.94 94 ARG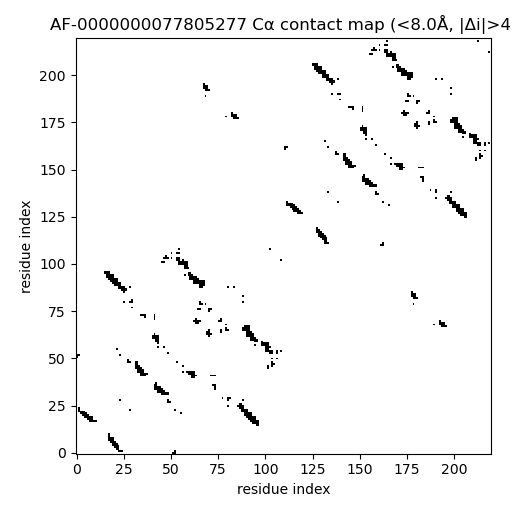 A N 1
ATOM 736 C CA . ARG A 1 94 ? 8.727 13.531 8.656 1 93.94 94 ARG A CA 1
ATOM 737 C C . ARG A 1 94 ? 8.375 14.875 9.289 1 93.94 94 ARG A C 1
ATOM 739 O O . ARG A 1 94 ? 7.906 15.789 8.609 1 93.94 94 ARG A O 1
ATOM 746 N N . ARG A 1 95 ? 8.625 14.969 10.609 1 91.75 95 ARG A N 1
ATOM 747 C CA . ARG A 1 95 ? 8.227 16.141 11.375 1 91.75 95 ARG A CA 1
ATOM 748 C C . ARG A 1 95 ? 9.43 16.797 12.047 1 91.75 95 ARG A C 1
ATOM 750 O O . ARG A 1 95 ? 10.281 16.109 12.609 1 91.75 95 ARG A O 1
ATOM 757 N N . ILE A 1 96 ? 9.5 18.125 11.82 1 84.81 96 ILE A N 1
ATOM 758 C CA . ILE A 1 96 ? 10.492 18.891 12.562 1 84.81 96 ILE A CA 1
ATOM 759 C C . ILE A 1 96 ? 10.109 18.906 14.047 1 84.81 96 ILE A C 1
ATOM 761 O O . ILE A 1 96 ? 8.969 19.219 14.398 1 84.81 96 ILE A O 1
ATOM 765 N N . PRO A 1 97 ? 11.062 18.531 14.844 1 86 97 PRO A N 1
ATOM 766 C CA . PRO A 1 97 ? 10.758 18.562 16.281 1 86 97 PRO A CA 1
ATOM 767 C C . PRO A 1 97 ? 10.266 19.922 16.766 1 86 97 PRO A C 1
ATOM 769 O O . PRO A 1 97 ? 10.773 20.953 16.328 1 86 97 PRO A O 1
ATOM 772 N N . ASP A 1 98 ? 9.203 19.875 17.594 1 83.19 98 ASP A N 1
ATOM 773 C CA . ASP A 1 98 ? 8.664 21.062 18.25 1 83.19 98 ASP A CA 1
ATOM 774 C C . ASP A 1 98 ? 8.117 22.062 17.219 1 83.19 98 ASP A C 1
ATOM 776 O O . ASP A 1 98 ? 8.211 23.266 17.406 1 83.19 98 ASP A O 1
ATOM 780 N N . SER A 1 99 ? 7.828 21.594 16.094 1 84.75 99 SER A N 1
ATOM 781 C CA . SER A 1 99 ? 7.207 22.453 15.086 1 84.75 99 SER A CA 1
ATOM 782 C C . SER A 1 99 ? 5.777 22.812 15.477 1 84.75 99 SER A C 1
ATOM 784 O O . SER A 1 99 ? 5.152 22.125 16.281 1 84.75 99 SER A O 1
ATOM 786 N N . ASP A 1 100 ? 5.281 23.938 14.992 1 84.94 100 ASP A N 1
ATOM 787 C CA . ASP A 1 100 ? 3.93 24.391 15.273 1 84.94 100 ASP A CA 1
ATOM 788 C C . ASP A 1 100 ? 2.887 23.438 14.688 1 84.94 100 ASP A C 1
ATOM 790 O O . ASP A 1 100 ? 3.104 22.859 13.625 1 84.94 100 ASP A O 1
ATOM 794 N N . ILE A 1 101 ? 1.784 23.391 15.438 1 86.5 101 ILE A N 1
ATOM 795 C CA . ILE A 1 101 ? 0.659 22.562 15.016 1 86.5 101 ILE A CA 1
ATOM 796 C C . ILE A 1 101 ? -0.125 23.281 13.922 1 86.5 101 ILE A C 1
ATOM 798 O O . ILE A 1 101 ? -0.316 24.5 13.977 1 86.5 101 ILE A O 1
ATOM 802 N N . PHE A 1 102 ? -0.524 22.516 12.945 1 83.25 102 PHE A N 1
ATOM 803 C CA . PHE A 1 102 ? -1.454 23 11.93 1 83.25 102 PHE A CA 1
ATOM 804 C C . PHE A 1 102 ? -2.893 22.906 12.43 1 83.25 102 PHE A C 1
ATOM 806 O O . PHE A 1 102 ? -3.469 21.812 12.484 1 83.25 102 PHE A O 1
ATOM 813 N N . HIS A 1 103 ? -3.504 24.031 12.812 1 82.5 103 HIS A N 1
ATOM 814 C CA . HIS A 1 103 ? -4.816 24.047 13.453 1 82.5 103 HIS A CA 1
ATOM 815 C C . HIS A 1 103 ? -5.934 24.047 12.414 1 82.5 103 HIS A C 1
ATOM 817 O O . HIS A 1 103 ? -5.848 24.75 11.406 1 82.5 103 HIS A O 1
ATOM 823 N N . ILE A 1 104 ? -6.824 23.188 12.664 1 78.88 104 ILE A N 1
ATOM 824 C CA . ILE A 1 104 ? -8.047 23.234 11.867 1 78.88 104 ILE A CA 1
ATOM 825 C C . ILE A 1 104 ? -8.93 24.391 12.359 1 78.88 104 ILE A C 1
ATOM 827 O O . ILE A 1 104 ? -8.828 24.812 13.508 1 78.88 104 ILE A O 1
ATOM 831 N N . LYS A 1 105 ? -9.641 24.906 11.328 1 77.56 105 LYS A N 1
ATOM 832 C CA . LYS A 1 105 ? -10.547 25.984 11.727 1 77.56 105 LYS A CA 1
ATOM 833 C C . LYS A 1 105 ? -11.477 25.531 12.852 1 77.56 105 LYS A C 1
ATOM 835 O O . LYS A 1 105 ? -12.133 24.5 12.742 1 77.56 105 LYS A O 1
ATOM 840 N N . GLY A 1 106 ? -11.43 26.297 14.008 1 77.44 106 GLY A N 1
ATOM 841 C CA . GLY A 1 106 ? -12.344 26.047 15.109 1 77.44 106 GLY A CA 1
ATOM 842 C C . GLY A 1 106 ? -11.773 25.078 16.141 1 77.44 106 GLY A C 1
ATOM 843 O O . GLY A 1 106 ? -12.492 24.641 17.047 1 77.44 106 GLY A O 1
ATOM 844 N N . CYS A 1 107 ? -10.562 24.672 15.836 1 80.38 107 CYS A N 1
ATOM 845 C CA . CYS A 1 107 ? -10.031 23.734 16.812 1 80.38 107 CYS A CA 1
ATOM 846 C C . CYS A 1 107 ? -9.836 24.406 18.172 1 80.38 107 CYS A C 1
ATOM 848 O O . CYS A 1 107 ? -9.812 25.625 18.25 1 80.38 107 CYS A O 1
ATOM 850 N N . SER A 1 108 ? -9.938 23.578 19.234 1 75.19 108 SER A N 1
ATOM 851 C CA . SER A 1 108 ? -9.797 24.109 20.578 1 75.19 108 SER A CA 1
ATOM 852 C C . SER A 1 108 ? -8.359 23.984 21.078 1 75.19 108 SER A C 1
ATOM 854 O O . SER A 1 108 ? -8.109 24.062 22.281 1 75.19 108 SER A O 1
ATOM 856 N N . CYS A 1 109 ? -7.5 23.672 20.125 1 73.62 109 CYS A N 1
ATOM 857 C CA . CYS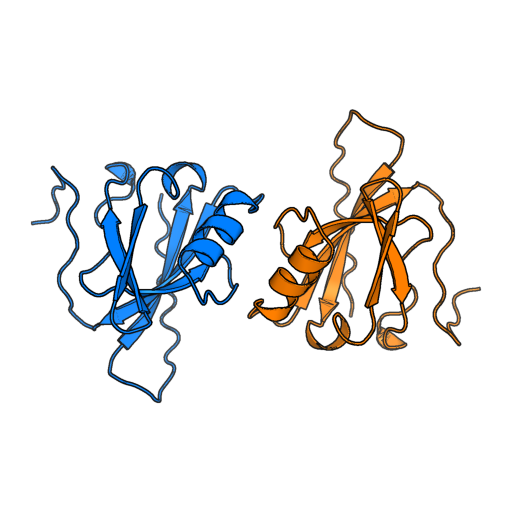 A 1 109 ? -6.129 23.453 20.562 1 73.62 109 CYS A CA 1
ATOM 858 C C . CYS A 1 109 ? -5.469 24.766 20.953 1 73.62 109 CYS A C 1
ATOM 860 O O . CYS A 1 109 ? -5.742 25.812 20.359 1 73.62 109 CYS A O 1
ATOM 862 N N . SER A 1 110 ? -5.566 25.344 22.172 1 60.06 110 SER A N 1
ATOM 863 C CA . SER A 1 110 ? -4.902 26.547 22.656 1 60.06 110 SER A CA 1
ATOM 864 C C . SER A 1 110 ? -3.385 26.422 22.594 1 60.06 110 SER A C 1
ATOM 866 O O . SER A 1 110 ? -2.85 25.312 22.734 1 60.06 110 SER A O 1
ATOM 868 N N . LEU B 1 1 ? 8.727 -19.438 6.34 1 28.91 1 LEU B N 1
ATOM 869 C CA . LEU B 1 1 ? 7.391 -20 6.508 1 28.91 1 LEU B CA 1
ATOM 870 C C . LEU B 1 1 ? 6.344 -19.109 5.859 1 28.91 1 LEU B C 1
ATOM 872 O O . LEU B 1 1 ? 6.184 -17.953 6.25 1 28.91 1 LEU B O 1
ATOM 876 N N . VAL B 1 2 ? 6.203 -19.297 4.621 1 37.97 2 VAL B N 1
ATOM 877 C CA . VAL B 1 2 ? 5.199 -18.578 3.84 1 37.97 2 VAL B CA 1
ATOM 878 C C . VAL B 1 2 ? 3.811 -18.828 4.426 1 37.97 2 VAL B C 1
ATOM 880 O O . VAL B 1 2 ? 3.426 -19.984 4.652 1 37.97 2 VAL B O 1
ATOM 883 N N . TYR B 1 3 ? 3.271 -17.984 5.375 1 31.62 3 TYR B N 1
ATOM 884 C CA . TYR B 1 3 ? 1.905 -18.172 5.855 1 31.62 3 TYR B CA 1
ATOM 885 C C . TYR B 1 3 ? 0.896 -17.844 4.758 1 31.62 3 TYR B C 1
ATOM 887 O O . TYR B 1 3 ? 0.935 -16.75 4.172 1 31.62 3 TYR B O 1
ATOM 895 N N . ASN B 1 4 ? 0.629 -18.844 4.051 1 36.62 4 ASN B N 1
ATOM 896 C CA . ASN B 1 4 ? -0.496 -18.703 3.133 1 36.62 4 ASN B CA 1
ATOM 897 C C . ASN B 1 4 ? -1.787 -18.375 3.877 1 36.62 4 ASN B C 1
ATOM 899 O O . ASN B 1 4 ? -2.346 -19.234 4.566 1 36.62 4 ASN B O 1
ATOM 903 N N . ILE B 1 5 ? -1.921 -17.203 4.441 1 37.16 5 ILE B N 1
ATOM 904 C CA . ILE B 1 5 ? -3.215 -16.891 5.047 1 37.16 5 ILE B CA 1
ATOM 905 C C . ILE B 1 5 ? -4.281 -16.781 3.959 1 37.16 5 ILE B C 1
ATOM 907 O O . ILE B 1 5 ? -4.227 -15.883 3.123 1 37.16 5 ILE B O 1
ATOM 911 N N . ILE B 1 6 ? -4.762 -17.922 3.6 1 39.53 6 ILE B N 1
ATOM 912 C CA . ILE B 1 6 ? -5.906 -17.953 2.695 1 39.53 6 ILE B CA 1
ATOM 913 C C . ILE B 1 6 ? -7.105 -17.281 3.363 1 39.53 6 ILE B C 1
ATOM 915 O O . ILE B 1 6 ? -7.59 -17.75 4.395 1 39.53 6 ILE B O 1
ATOM 919 N N . SER B 1 7 ? -7.148 -16 3.412 1 39.62 7 SER B N 1
ATOM 920 C CA . SER B 1 7 ? -8.398 -15.43 3.896 1 39.62 7 SER B CA 1
ATOM 921 C C . SER B 1 7 ? -9.516 -15.602 2.873 1 39.62 7 SER B C 1
ATOM 923 O O . SER B 1 7 ? -9.359 -15.25 1.703 1 39.62 7 SER B O 1
ATOM 925 N N . TYR B 1 8 ? -10.359 -16.594 3.146 1 36.62 8 TYR B N 1
ATOM 926 C CA . TYR B 1 8 ? -11.539 -16.844 2.324 1 36.62 8 TYR B CA 1
ATOM 927 C C . TYR B 1 8 ? -12.602 -15.781 2.555 1 36.62 8 TYR B C 1
ATOM 929 O O . TYR B 1 8 ? -13.125 -15.641 3.664 1 36.62 8 TYR B O 1
ATOM 937 N N . SER B 1 9 ? -12.312 -14.523 2.209 1 38.34 9 SER B N 1
ATOM 938 C CA . SER B 1 9 ? -13.531 -13.727 2.275 1 38.34 9 SER B CA 1
ATOM 939 C C . SER B 1 9 ? -14.578 -14.227 1.28 1 38.34 9 SER B C 1
ATOM 941 O O . SER B 1 9 ? -14.258 -14.492 0.119 1 38.34 9 SER B O 1
ATOM 943 N N . LYS B 1 10 ? -15.727 -14.68 1.862 1 37.16 10 LYS B N 1
ATOM 944 C CA . LYS B 1 10 ? -16.922 -15.188 1.196 1 37.16 10 LYS B CA 1
ATOM 945 C C . LYS B 1 10 ? -17.438 -14.188 0.16 1 37.16 10 LYS B C 1
ATOM 947 O O . LYS B 1 10 ? -18.406 -13.469 0.411 1 37.16 10 LYS B O 1
ATOM 952 N N . VAL B 1 11 ? -16.891 -13.18 -0.431 1 39 11 VAL B N 1
ATOM 953 C CA . VAL B 1 11 ? -17.672 -12.305 -1.305 1 39 11 VAL B CA 1
ATOM 954 C C . VAL B 1 11 ? -18.391 -13.148 -2.354 1 39 11 VAL B C 1
ATOM 956 O O . VAL B 1 11 ? -17.828 -14.102 -2.896 1 39 11 VAL B O 1
ATOM 959 N N . THR B 1 12 ? -19.797 -12.961 -2.588 1 37.62 12 THR B N 1
ATOM 960 C CA . THR B 1 12 ? -20.938 -13.516 -3.299 1 37.62 12 THR B CA 1
ATOM 961 C C . THR B 1 12 ? -20.734 -13.438 -4.809 1 37.62 12 THR B C 1
ATOM 963 O O . THR B 1 12 ? -21.25 -14.266 -5.559 1 37.62 12 THR B O 1
ATOM 966 N N . ASP B 1 13 ? -20.75 -12.211 -5.473 1 39.91 13 ASP B N 1
ATOM 967 C CA . ASP B 1 13 ? -21.359 -12.195 -6.801 1 39.91 13 ASP B CA 1
ATOM 968 C C . ASP B 1 13 ? -20.594 -13.078 -7.773 1 39.91 13 ASP B C 1
ATOM 970 O O . ASP B 1 13 ? -21.172 -13.812 -8.562 1 39.91 13 ASP B O 1
ATOM 974 N N . ASP B 1 14 ? -19.531 -12.391 -8.617 1 46.53 14 ASP B N 1
ATOM 975 C CA . ASP B 1 14 ? -19.156 -13.172 -9.789 1 46.53 14 ASP B CA 1
ATOM 976 C C . ASP B 1 14 ? -18.797 -14.609 -9.406 1 46.53 14 ASP B C 1
ATOM 978 O O . ASP B 1 14 ? -18.469 -14.883 -8.25 1 46.53 14 ASP B O 1
ATOM 982 N N . SER B 1 15 ? -18.453 -15.664 -10.5 1 50.25 15 SER B N 1
ATOM 983 C CA . SER B 1 15 ? -18.172 -17.094 -10.469 1 50.25 15 SER B CA 1
ATOM 984 C C . SER B 1 15 ? -17.344 -17.453 -9.234 1 50.25 15 SER B C 1
ATOM 986 O O . SER B 1 15 ? -16.766 -16.594 -8.578 1 50.25 15 SER B O 1
ATOM 988 N N . GLN B 1 16 ? -17.281 -18.766 -8.859 1 64.44 16 GLN B N 1
ATOM 989 C CA . GLN B 1 16 ? -16.703 -19.75 -7.945 1 64.44 16 GLN B CA 1
ATOM 990 C C . GLN B 1 16 ? -15.266 -19.391 -7.578 1 64.44 16 GLN B C 1
ATOM 992 O O . GLN B 1 16 ? -14.555 -20.188 -6.965 1 64.44 16 GLN B O 1
ATOM 997 N N . LEU B 1 17 ? -14.961 -18.047 -7.977 1 78.31 17 LEU B N 1
ATOM 998 C CA . LEU B 1 17 ? -13.547 -17.828 -7.695 1 78.31 17 LEU B CA 1
ATOM 999 C C . LEU B 1 17 ? -13.352 -17.312 -6.273 1 78.31 17 LEU B C 1
ATOM 1001 O O . LEU B 1 17 ? -14.211 -16.625 -5.73 1 78.31 17 LEU B O 1
ATOM 1005 N N . GLN B 1 18 ? -12.375 -17.688 -5.617 1 88.94 18 GLN B N 1
ATOM 1006 C CA . GLN B 1 18 ? -12.031 -17.344 -4.242 1 88.94 18 GLN B CA 1
ATOM 1007 C C . GLN B 1 18 ? -10.828 -16.406 -4.199 1 88.94 18 GLN B C 1
ATOM 1009 O O . GLN B 1 18 ? -9.859 -16.578 -4.949 1 88.94 18 GLN B O 1
ATOM 1014 N N . GLU B 1 19 ? -10.938 -15.305 -3.336 1 91.75 19 GLU B N 1
ATOM 1015 C CA . GLU B 1 19 ? -9.766 -14.469 -3.109 1 91.75 19 GLU B CA 1
ATOM 1016 C C . GLU B 1 19 ? -8.859 -15.07 -2.041 1 91.75 19 GLU B C 1
ATOM 1018 O O . GLU B 1 19 ? -9.32 -15.461 -0.97 1 91.75 19 GLU B O 1
ATOM 1023 N N . VAL B 1 20 ? -7.684 -15.211 -2.369 1 93.25 20 VAL B N 1
ATOM 1024 C CA . VAL B 1 20 ? -6.688 -15.797 -1.479 1 93.25 20 VAL B CA 1
ATOM 1025 C C . VAL B 1 20 ? -5.523 -14.82 -1.29 1 93.25 20 VAL B C 1
ATOM 1027 O O . VAL B 1 20 ? -5.031 -14.242 -2.258 1 93.25 20 VAL B O 1
ATOM 1030 N N . ASP B 1 21 ? -5.164 -14.609 -0.002 1 94.19 21 ASP B N 1
ATOM 1031 C CA . ASP B 1 21 ? -3.99 -13.797 0.292 1 94.19 21 ASP B CA 1
ATOM 1032 C C . ASP B 1 21 ? -2.727 -14.648 0.348 1 94.19 21 ASP B C 1
ATOM 1034 O O . ASP B 1 21 ? -2.684 -15.656 1.058 1 94.19 21 ASP B O 1
ATOM 1038 N N . ILE B 1 22 ? -1.778 -14.266 -0.427 1 94.31 22 ILE B N 1
ATOM 1039 C CA . ILE B 1 22 ? -0.476 -14.93 -0.447 1 94.31 22 ILE B CA 1
ATOM 1040 C C . ILE B 1 22 ? 0.602 -13.953 0.019 1 94.31 22 ILE B C 1
ATOM 1042 O O . ILE B 1 22 ? 0.771 -12.875 -0.564 1 94.31 22 ILE B O 1
ATOM 1046 N N . CYS B 1 23 ? 1.337 -14.305 1.08 1 95.31 23 CYS B N 1
ATOM 1047 C CA . CYS B 1 23 ? 2.418 -13.461 1.575 1 95.31 23 CYS B CA 1
ATOM 1048 C C . CYS B 1 23 ? 3.773 -13.977 1.108 1 95.31 23 CYS B C 1
ATOM 1050 O O . CYS B 1 23 ? 4.109 -15.141 1.334 1 95.31 23 CYS B O 1
ATOM 1052 N N . ILE B 1 24 ? 4.508 -13.141 0.477 1 94.69 24 ILE B N 1
ATOM 1053 C CA . ILE B 1 24 ? 5.801 -13.469 -0.113 1 94.69 24 ILE B CA 1
ATOM 1054 C C . ILE B 1 24 ? 6.855 -12.477 0.377 1 94.69 24 ILE B C 1
ATOM 1056 O O . ILE B 1 24 ? 6.602 -11.273 0.454 1 94.69 24 ILE B O 1
ATOM 1060 N N . PRO B 1 25 ? 8.016 -13.016 0.73 1 95 25 PRO B N 1
ATOM 1061 C CA . PRO B 1 25 ? 9.07 -12.039 1.021 1 95 25 PRO B CA 1
ATOM 1062 C C . PRO B 1 25 ? 9.297 -11.055 -0.123 1 95 25 PRO B C 1
ATOM 1064 O O . PRO B 1 25 ? 9.328 -11.453 -1.29 1 95 25 PRO B O 1
ATOM 1067 N N . HIS B 1 26 ? 9.445 -9.805 0.177 1 96.19 26 HIS B N 1
ATOM 1068 C CA . HIS B 1 26 ? 9.555 -8.719 -0.789 1 96.19 26 HIS B CA 1
ATOM 1069 C C . HIS B 1 26 ? 10.656 -9 -1.81 1 96.19 26 HIS B C 1
ATOM 1071 O O . HIS B 1 26 ? 10.453 -8.812 -3.012 1 96.19 26 HIS B O 1
ATOM 1077 N N . ALA B 1 27 ? 11.758 -9.5 -1.361 1 93.5 27 ALA B N 1
ATOM 1078 C CA . ALA B 1 27 ? 12.922 -9.711 -2.219 1 93.5 27 ALA B CA 1
ATOM 1079 C C . ALA B 1 27 ? 12.656 -10.812 -3.24 1 93.5 27 ALA B C 1
ATOM 1081 O O . ALA B 1 27 ? 13.305 -10.867 -4.289 1 93.5 27 ALA B O 1
ATOM 1082 N N . ASP B 1 28 ? 11.703 -11.68 -2.977 1 92.81 28 ASP B N 1
ATOM 1083 C CA . ASP B 1 28 ? 11.438 -12.82 -3.84 1 92.81 28 ASP B CA 1
ATOM 1084 C C . ASP B 1 28 ? 10.406 -12.477 -4.91 1 92.81 28 ASP B C 1
ATOM 1086 O O . ASP B 1 28 ? 10.297 -13.18 -5.922 1 92.81 28 ASP B O 1
ATOM 1090 N N . VAL B 1 29 ? 9.594 -11.43 -4.75 1 94.5 29 VAL B N 1
ATOM 1091 C CA . VAL B 1 29 ? 8.469 -11.148 -5.637 1 94.5 29 VAL B CA 1
ATOM 1092 C C . VAL B 1 29 ? 8.984 -10.727 -7.008 1 94.5 29 VAL B C 1
ATOM 1094 O O . VAL B 1 29 ? 8.75 -11.414 -8.008 1 94.5 29 VAL B O 1
ATOM 1097 N N . THR B 1 30 ? 9.742 -9.695 -7.051 1 88.12 30 THR B N 1
ATOM 1098 C CA . THR B 1 30 ? 10.102 -9.031 -8.297 1 88.12 30 THR B CA 1
ATOM 1099 C C . THR B 1 30 ? 10.906 -9.961 -9.195 1 88.12 30 THR B C 1
ATOM 1101 O O . THR B 1 30 ? 10.672 -10.023 -10.406 1 88.12 30 THR B O 1
ATOM 1104 N N . SER B 1 31 ? 11.75 -10.734 -8.617 1 89.44 31 SER B N 1
ATOM 1105 C CA . SER B 1 31 ? 12.664 -11.516 -9.445 1 89.44 31 SER B CA 1
ATOM 1106 C C . SER B 1 31 ? 12.031 -12.836 -9.859 1 89.44 31 SER B C 1
ATOM 1108 O O . SER B 1 31 ? 12.516 -13.492 -10.781 1 89.44 31 SER B O 1
ATOM 1110 N N . ASN B 1 32 ? 10.977 -13.188 -9.219 1 93.69 32 ASN B N 1
ATOM 1111 C CA . ASN B 1 32 ? 10.539 -14.562 -9.398 1 93.69 32 ASN B CA 1
ATOM 1112 C C . ASN B 1 32 ? 9.141 -14.633 -10 1 93.69 32 ASN B C 1
ATOM 1114 O O . ASN B 1 32 ? 8.703 -15.688 -10.461 1 93.69 32 ASN B O 1
ATOM 1118 N N . LEU B 1 33 ? 8.406 -13.516 -10.047 1 93.81 33 LEU B N 1
ATOM 1119 C CA . LEU B 1 33 ? 7.02 -13.516 -10.5 1 93.81 33 LEU B CA 1
ATOM 1120 C C . LEU B 1 33 ? 6.887 -12.836 -11.859 1 93.81 33 LEU B C 1
ATOM 1122 O O . LEU B 1 33 ? 7.363 -11.711 -12.047 1 93.81 33 LEU B O 1
ATOM 1126 N N . THR B 1 34 ? 6.328 -13.562 -12.766 1 93.56 34 THR B N 1
ATOM 1127 C CA . THR B 1 34 ? 6.008 -13 -14.078 1 93.56 34 THR B CA 1
ATOM 1128 C C . THR B 1 34 ? 4.5 -12.922 -14.281 1 93.56 34 THR B C 1
ATOM 1130 O O . THR B 1 34 ? 3.781 -13.883 -13.992 1 93.56 34 THR B O 1
ATOM 1133 N N . LEU B 1 35 ? 4.07 -11.789 -14.758 1 95.12 35 LEU B N 1
ATOM 1134 C CA . LEU B 1 35 ? 2.648 -11.523 -14.953 1 95.12 35 LEU B CA 1
ATOM 1135 C C . LEU B 1 35 ? 2.346 -11.258 -16.422 1 95.12 35 LEU B C 1
ATOM 1137 O O . LEU B 1 35 ? 3.225 -10.836 -17.172 1 95.12 35 LEU B O 1
ATOM 1141 N N . ILE B 1 36 ? 1.145 -11.508 -16.781 1 94.25 36 ILE B N 1
ATOM 1142 C CA . ILE B 1 36 ? 0.646 -11.18 -18.109 1 94.25 36 ILE B CA 1
ATOM 1143 C C . ILE B 1 36 ? -0.764 -10.602 -18 1 94.25 36 ILE B C 1
ATOM 1145 O O . ILE B 1 36 ? -1.525 -10.969 -17.109 1 94.25 36 ILE B O 1
ATOM 1149 N N . GLU B 1 37 ? -1.038 -9.688 -18.844 1 92.69 37 GLU B N 1
ATOM 1150 C CA . GLU B 1 37 ? -2.41 -9.195 -18.938 1 92.69 37 GLU B CA 1
ATOM 1151 C C . GLU B 1 37 ? -3.221 -10.008 -19.953 1 92.69 37 GLU B C 1
ATOM 1153 O O . GLU B 1 37 ? -2.863 -10.078 -21.125 1 92.69 37 GLU B O 1
ATOM 1158 N N . ALA B 1 38 ? -4.18 -10.703 -19.391 1 87.81 38 ALA B N 1
ATOM 1159 C CA . ALA B 1 38 ? -5.035 -11.523 -20.234 1 87.81 38 ALA B CA 1
ATOM 1160 C C . ALA B 1 38 ? -6.512 -11.281 -19.938 1 87.81 38 ALA B C 1
ATOM 1162 O O . ALA B 1 38 ? -6.934 -11.391 -18.781 1 87.81 38 ALA B O 1
ATOM 1163 N N . ALA B 1 39 ? -7.258 -10.922 -20.969 1 86.75 39 ALA B N 1
ATOM 1164 C CA . ALA B 1 39 ? -8.695 -10.695 -20.875 1 86.75 39 ALA B CA 1
ATOM 1165 C C . ALA B 1 39 ? -9.008 -9.648 -19.812 1 86.75 39 ALA B C 1
ATOM 1167 O O . ALA B 1 39 ? -9.93 -9.828 -19 1 86.75 39 ALA B O 1
ATOM 1168 N N . GLY B 1 40 ? -8.234 -8.625 -19.625 1 88.25 40 GLY B N 1
ATOM 1169 C CA . GLY B 1 40 ? -8.469 -7.527 -18.703 1 88.25 40 GLY B CA 1
ATOM 1170 C C . GLY B 1 40 ? -8.047 -7.832 -17.281 1 88.25 40 GLY B C 1
ATOM 1171 O O . GLY B 1 40 ? -8.359 -7.082 -16.359 1 88.25 40 GLY B O 1
ATOM 1172 N N . GLN B 1 41 ? -7.457 -9.008 -17.125 1 92.19 41 GLN B N 1
ATOM 1173 C CA . GLN B 1 41 ? -6.996 -9.406 -15.797 1 92.19 41 GLN B CA 1
ATOM 1174 C C . GLN B 1 41 ? -5.477 -9.547 -15.766 1 92.19 41 GLN B C 1
ATOM 1176 O O . GLN B 1 41 ? -4.844 -9.758 -16.797 1 92.19 41 GLN B O 1
ATOM 1181 N N . ILE B 1 42 ? -4.93 -9.281 -14.602 1 96.69 42 ILE B N 1
ATOM 1182 C CA . ILE B 1 42 ? -3.506 -9.508 -14.383 1 96.69 42 ILE B CA 1
ATOM 1183 C C . ILE B 1 42 ? -3.277 -10.945 -13.922 1 96.69 42 ILE B C 1
ATOM 1185 O O . ILE B 1 42 ? -3.568 -11.297 -12.781 1 96.69 42 ILE B O 1
ATOM 1189 N N . CYS B 1 43 ? -2.762 -11.781 -14.82 1 94.25 43 CYS B N 1
ATOM 1190 C CA . CYS B 1 43 ? -2.645 -13.211 -14.578 1 94.25 43 CYS B CA 1
ATOM 1191 C C . CYS B 1 43 ? -1.203 -13.594 -14.266 1 94.25 43 CYS B C 1
ATOM 1193 O O . CYS B 1 43 ? -0.268 -13.039 -14.844 1 94.25 43 CYS B O 1
ATOM 1195 N N . VAL B 1 44 ? -1.146 -14.602 -13.328 1 93.75 44 VAL B N 1
ATOM 1196 C CA . VAL B 1 44 ? 0.172 -15.172 -13.07 1 93.75 44 VAL B CA 1
ATOM 1197 C C . VAL B 1 44 ? 0.596 -16.047 -14.25 1 93.75 44 VAL B C 1
ATOM 1199 O O . VAL B 1 44 ? -0.123 -16.969 -14.633 1 93.75 44 VAL B O 1
ATOM 1202 N N . SER B 1 45 ? 1.729 -15.703 -14.789 1 91.75 45 SER B N 1
ATOM 1203 C CA . SER B 1 45 ? 2.205 -16.469 -15.945 1 91.75 45 SER B CA 1
ATOM 1204 C C . SER B 1 45 ? 3.301 -17.438 -15.539 1 91.75 45 SER B C 1
ATOM 1206 O O . SER B 1 45 ? 3.367 -18.562 -16.062 1 91.75 45 SER B O 1
ATOM 1208 N N . TYR B 1 46 ? 4.137 -16.984 -14.672 1 89.44 46 TYR B N 1
ATOM 1209 C CA . TYR B 1 46 ? 5.238 -17.844 -14.234 1 89.44 46 TYR B CA 1
ATOM 1210 C C . TYR B 1 46 ? 5.672 -17.484 -12.82 1 89.44 46 TYR B C 1
ATOM 1212 O O . TYR B 1 46 ? 5.629 -16.328 -12.422 1 89.44 46 TYR B O 1
ATOM 1220 N N . TRP B 1 47 ? 6.031 -18.547 -12.07 1 90.88 47 TRP B N 1
ATOM 1221 C CA . TRP B 1 47 ? 6.57 -18.406 -10.719 1 90.88 47 TRP B CA 1
ATOM 1222 C C . TRP B 1 47 ? 7.793 -19.297 -10.523 1 90.88 47 TRP B C 1
ATOM 1224 O O . TRP B 1 47 ? 7.695 -20.516 -10.594 1 90.88 47 TRP B O 1
ATOM 1234 N N . LYS B 1 48 ? 8.898 -18.594 -10.438 1 88.19 48 LYS B N 1
ATOM 1235 C CA . LYS B 1 48 ? 10.156 -19.297 -10.195 1 88.19 48 LYS B CA 1
ATOM 1236 C C . LYS B 1 48 ? 10.688 -19 -8.797 1 88.19 48 LYS B C 1
ATOM 1238 O O . LYS B 1 48 ? 11.859 -18.656 -8.633 1 88.19 48 LYS B O 1
ATOM 1243 N N . GLY B 1 49 ? 9.812 -19.062 -7.828 1 85 49 GLY B N 1
ATOM 1244 C CA . GLY B 1 49 ? 10.195 -18.734 -6.461 1 85 49 GLY B CA 1
ATOM 1245 C C . GLY B 1 49 ? 11.078 -19.781 -5.816 1 85 49 GLY B C 1
ATOM 1246 O O . GLY B 1 49 ? 11.25 -20.875 -6.359 1 85 49 GLY B O 1
ATOM 1247 N N . PRO B 1 50 ? 11.719 -19.344 -4.754 1 86.75 50 PRO B N 1
ATOM 1248 C CA . PRO B 1 50 ? 12.555 -20.297 -4.02 1 86.75 50 PRO B CA 1
ATOM 1249 C C . PRO B 1 50 ? 11.789 -21.547 -3.602 1 86.75 50 PRO B C 1
ATOM 1251 O O . PRO B 1 50 ? 10.586 -21.484 -3.34 1 86.75 50 PRO B O 1
ATOM 1254 N N . TYR B 1 51 ? 12.555 -22.641 -3.475 1 84.88 51 TYR B N 1
ATOM 1255 C CA . TYR B 1 51 ? 11.977 -23.938 -3.113 1 84.88 51 TYR B CA 1
ATOM 1256 C C . TYR B 1 51 ? 11.266 -23.859 -1.769 1 84.88 51 TYR B C 1
ATOM 1258 O O . TYR B 1 51 ? 10.25 -24.531 -1.561 1 84.88 51 TYR B O 1
ATOM 1266 N N . ARG B 1 52 ? 11.812 -23.016 -0.962 1 84.69 52 ARG B N 1
ATOM 1267 C CA . ARG B 1 52 ? 11.273 -22.906 0.389 1 84.69 52 ARG B CA 1
ATOM 1268 C C . ARG B 1 52 ? 9.836 -22.406 0.362 1 84.69 52 ARG B C 1
ATOM 1270 O O . ARG B 1 52 ? 9.055 -22.688 1.281 1 84.69 52 ARG B O 1
ATOM 1277 N N . LEU B 1 53 ? 9.383 -21.625 -0.657 1 85.56 53 LEU B N 1
ATOM 1278 C CA . LEU B 1 53 ? 8.023 -21.109 -0.751 1 85.56 53 LEU B CA 1
ATOM 1279 C C . LEU B 1 53 ? 7.102 -22.109 -1.438 1 85.56 53 LEU B C 1
ATOM 1281 O O . LEU B 1 53 ? 5.883 -22.062 -1.269 1 85.56 53 LEU B O 1
ATOM 1285 N N . GLY B 1 54 ? 7.754 -23.031 -2.193 1 85.94 54 GLY B N 1
ATOM 1286 C CA . GLY B 1 54 ? 6.977 -24.062 -2.863 1 85.94 54 GLY B CA 1
ATOM 1287 C C . GLY B 1 54 ? 6.105 -23.516 -3.982 1 85.94 54 GLY B C 1
ATOM 1288 O O . GLY B 1 54 ? 6.426 -22.484 -4.586 1 85.94 54 GLY B O 1
ATOM 1289 N N . CYS B 1 55 ? 5.059 -24.406 -4.312 1 90.19 55 CYS B N 1
ATOM 1290 C CA . CYS B 1 55 ? 4.129 -24.094 -5.391 1 90.19 55 CYS B CA 1
ATOM 1291 C C . CYS B 1 55 ? 2.922 -23.328 -4.863 1 90.19 55 CYS B C 1
ATOM 1293 O O . CYS B 1 55 ? 1.877 -23.922 -4.594 1 90.19 55 CYS B O 1
ATOM 1295 N N . ILE B 1 56 ? 3.012 -22.031 -4.832 1 90.75 56 ILE B N 1
ATOM 1296 C CA . ILE B 1 56 ? 2.037 -21.234 -4.094 1 90.75 56 ILE B CA 1
ATOM 1297 C C . ILE B 1 56 ? 0.978 -20.688 -5.051 1 90.75 56 ILE B C 1
ATOM 1299 O O . ILE B 1 56 ? -0.083 -20.234 -4.621 1 90.75 56 ILE B O 1
ATOM 1303 N N . PHE B 1 57 ? 1.187 -20.766 -6.336 1 92.44 57 PHE B N 1
ATOM 1304 C CA . PHE B 1 57 ? 0.224 -20.25 -7.297 1 92.44 57 PHE B CA 1
ATOM 1305 C C . PHE B 1 57 ? -0.494 -21.375 -8.016 1 92.44 57 PHE B C 1
ATOM 1307 O O . PHE B 1 57 ? 0.016 -22.5 -8.078 1 92.44 57 PHE B O 1
ATOM 1314 N N . HIS B 1 58 ? -1.637 -21.062 -8.406 1 90 58 HIS B N 1
ATOM 1315 C CA . HIS B 1 58 ? -2.438 -21.953 -9.219 1 90 58 HIS B CA 1
ATOM 1316 C C . HIS B 1 58 ? -2.678 -21.375 -10.609 1 90 58 HIS B C 1
ATOM 1318 O O . HIS B 1 58 ? -2.695 -20.156 -10.781 1 90 58 HIS B O 1
ATOM 1324 N N . HIS B 1 59 ? -2.84 -22.359 -11.555 1 86.56 59 HIS B N 1
ATOM 1325 C CA . HIS B 1 59 ? -3.219 -21.891 -12.883 1 86.56 59 HIS B CA 1
ATOM 1326 C C . HIS B 1 59 ? -4.52 -21.094 -12.844 1 86.56 59 HIS B C 1
ATOM 1328 O O . HIS B 1 59 ? -5.496 -21.531 -12.227 1 86.56 59 HIS B O 1
ATOM 1334 N N . GLY B 1 60 ? -4.406 -19.859 -13.453 1 87.25 60 GLY B N 1
ATOM 1335 C CA . GLY B 1 60 ? -5.605 -19.031 -13.492 1 87.25 60 GLY B CA 1
ATOM 1336 C C . GLY B 1 60 ? -5.621 -17.953 -12.43 1 87.25 60 GLY B C 1
ATOM 1337 O O . GLY B 1 60 ? -6.492 -17.078 -12.438 1 87.25 60 GLY B O 1
ATOM 1338 N N . ASP B 1 61 ? -4.75 -18.078 -11.484 1 92.62 61 ASP B N 1
ATOM 1339 C CA . ASP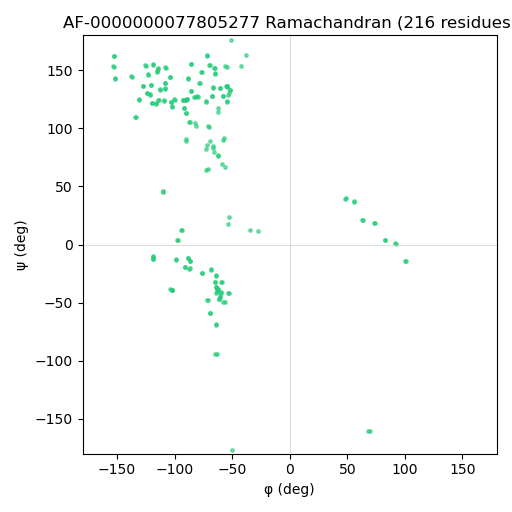 B 1 61 ? -4.68 -17.031 -10.477 1 92.62 61 ASP B CA 1
ATOM 1340 C C . ASP B 1 61 ? -4.555 -15.648 -11.125 1 92.62 61 ASP B C 1
ATOM 1342 O O . ASP B 1 61 ? -3.732 -15.445 -12.016 1 92.62 61 ASP B O 1
ATOM 1346 N N . HIS B 1 62 ? -5.391 -14.695 -10.609 1 95 62 HIS B N 1
ATOM 1347 C CA . HIS B 1 62 ? -5.316 -13.297 -11.016 1 95 62 HIS B CA 1
ATOM 1348 C C . HIS B 1 62 ? -5.035 -12.391 -9.828 1 95 62 HIS B C 1
ATOM 1350 O O . HIS B 1 62 ? -5.641 -12.547 -8.766 1 95 62 HIS B O 1
ATOM 1356 N N . ILE B 1 63 ? -4.148 -11.453 -10.062 1 96.12 63 ILE B N 1
ATOM 1357 C CA . ILE B 1 63 ? -3.832 -10.539 -8.977 1 96.12 63 ILE B CA 1
ATOM 1358 C C . ILE B 1 63 ? -4.91 -9.461 -8.875 1 96.12 63 ILE B C 1
ATOM 1360 O O . ILE B 1 63 ? -5.191 -8.766 -9.859 1 96.12 63 ILE B O 1
ATOM 1364 N N . VAL B 1 64 ? -5.414 -9.32 -7.711 1 96.19 64 VAL B N 1
ATOM 1365 C CA . VAL B 1 64 ? -6.453 -8.328 -7.453 1 96.19 64 VAL B CA 1
ATOM 1366 C C . VAL B 1 64 ? -5.852 -7.133 -6.715 1 96.19 64 VAL B C 1
ATOM 1368 O O . VAL B 1 64 ? -6.246 -5.988 -6.949 1 96.19 64 VAL B O 1
ATOM 1371 N N . ALA B 1 65 ? -4.949 -7.434 -5.809 1 97.62 65 ALA B N 1
ATOM 1372 C CA . ALA B 1 65 ? -4.395 -6.371 -4.969 1 97.62 65 ALA B CA 1
ATOM 1373 C C . ALA B 1 65 ? -2.988 -6.727 -4.492 1 97.62 65 ALA B C 1
ATOM 1375 O O . ALA B 1 65 ? -2.633 -7.906 -4.41 1 97.62 65 ALA B O 1
ATOM 1376 N N . VAL B 1 66 ? -2.246 -5.703 -4.238 1 97.75 66 VAL B N 1
ATOM 1377 C CA . VAL B 1 66 ? -0.938 -5.789 -3.598 1 97.75 66 VAL B CA 1
ATOM 1378 C C . VAL B 1 66 ? -0.947 -4.992 -2.295 1 97.75 66 VAL B C 1
ATOM 1380 O O . VAL B 1 66 ? -1.178 -3.781 -2.301 1 97.75 66 VAL B O 1
ATOM 1383 N N . ASN B 1 67 ? -0.666 -5.609 -1.205 1 97.38 67 ASN B N 1
ATOM 1384 C CA . ASN B 1 67 ? -0.672 -4.941 0.092 1 97.38 67 ASN B CA 1
ATOM 1385 C C . ASN B 1 67 ? -1.942 -4.117 0.292 1 97.38 67 ASN B C 1
ATOM 1387 O O . ASN B 1 67 ?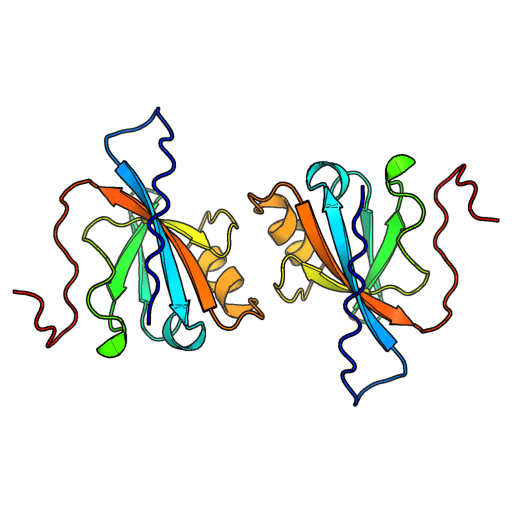 -1.879 -2.965 0.717 1 97.38 67 ASN B O 1
ATOM 1391 N N . ASP B 1 68 ? -3.02 -4.691 -0.168 1 96.81 68 ASP B N 1
ATOM 1392 C CA . ASP B 1 68 ? -4.359 -4.145 0.007 1 96.81 68 ASP B CA 1
ATOM 1393 C C . ASP B 1 68 ? -4.582 -2.938 -0.903 1 96.81 68 ASP B C 1
ATOM 1395 O O . ASP B 1 68 ? -5.418 -2.078 -0.611 1 96.81 68 ASP B O 1
ATOM 1399 N N . LEU B 1 69 ? -3.791 -2.801 -1.896 1 97.75 69 LEU B N 1
ATOM 1400 C CA . LEU B 1 69 ? -4.031 -1.83 -2.959 1 97.75 69 LEU B CA 1
ATOM 1401 C C . LEU B 1 69 ? -4.59 -2.514 -4.203 1 97.75 69 LEU B C 1
ATOM 1403 O O . LEU B 1 69 ? -3.969 -3.438 -4.738 1 97.75 69 LEU B O 1
ATOM 1407 N N . ARG B 1 70 ? -5.727 -2.139 -4.555 1 97.62 70 ARG B N 1
ATOM 1408 C CA . ARG B 1 70 ? -6.285 -2.689 -5.785 1 97.62 70 ARG B CA 1
ATOM 1409 C C . ARG B 1 70 ? -5.41 -2.354 -6.984 1 97.62 70 ARG B C 1
ATOM 1411 O O . ARG B 1 70 ? -4.984 -1.208 -7.148 1 97.62 70 ARG B O 1
ATOM 1418 N N . THR B 1 71 ? -5.191 -3.324 -7.773 1 96.69 71 THR B N 1
ATOM 1419 C CA . THR B 1 71 ? -4.332 -3.143 -8.938 1 96.69 71 THR B CA 1
ATOM 1420 C C . THR B 1 71 ? -5.152 -3.146 -10.227 1 96.69 71 THR B C 1
ATOM 1422 O O . THR B 1 71 ? -6.113 -3.908 -10.352 1 96.69 71 THR B O 1
ATOM 1425 N N . GLN B 1 72 ? -4.754 -2.234 -11.117 1 95.12 72 GLN B N 1
ATOM 1426 C CA . GLN B 1 72 ? -5.496 -2.164 -12.375 1 95.12 72 GLN B CA 1
ATOM 1427 C C . GLN B 1 72 ? -4.59 -2.463 -13.562 1 95.12 72 GLN B C 1
ATOM 1429 O O . GLN B 1 72 ? -5.066 -2.617 -14.688 1 95.12 72 GLN B O 1
ATOM 1434 N N . SER B 1 73 ? -3.307 -2.543 -13.43 1 95.88 73 SER B N 1
ATOM 1435 C CA . SER B 1 73 ? -2.346 -2.824 -14.492 1 95.88 73 SER B CA 1
ATOM 1436 C C . SER B 1 73 ? -1.085 -3.48 -13.938 1 95.88 73 SER B C 1
ATOM 1438 O O . SER B 1 73 ? -0.832 -3.428 -12.734 1 95.88 73 SER B O 1
ATOM 1440 N N . ILE B 1 74 ? -0.352 -4.09 -14.844 1 95.88 74 ILE B N 1
ATOM 1441 C CA . ILE B 1 74 ? 0.904 -4.723 -14.453 1 95.88 74 ILE B CA 1
ATOM 1442 C C . ILE B 1 74 ? 1.867 -3.668 -13.914 1 95.88 74 ILE B C 1
ATOM 1444 O O . ILE B 1 74 ? 2.596 -3.922 -12.945 1 95.88 74 ILE B O 1
ATOM 1448 N N . ASP B 1 75 ? 1.826 -2.523 -14.555 1 95.44 75 ASP B N 1
ATOM 1449 C CA . ASP B 1 75 ? 2.684 -1.438 -14.094 1 95.44 75 ASP B CA 1
ATOM 1450 C C . ASP B 1 75 ? 2.361 -1.065 -12.648 1 95.44 75 ASP B C 1
ATOM 1452 O O . ASP B 1 75 ? 3.266 -0.789 -11.852 1 95.44 75 ASP B O 1
ATOM 1456 N N . GLU B 1 76 ? 1.097 -1.015 -12.297 1 96.38 76 GLU B N 1
ATOM 1457 C CA . GLU B 1 76 ? 0.699 -0.695 -10.93 1 96.38 76 GLU B CA 1
ATOM 1458 C C . GLU B 1 76 ? 1.196 -1.753 -9.945 1 96.38 76 GLU B C 1
ATOM 1460 O O . GLU B 1 76 ? 1.664 -1.423 -8.859 1 96.38 76 GLU B O 1
ATOM 1465 N N . VAL B 1 77 ? 1.097 -3.021 -10.367 1 96.69 77 VAL B N 1
ATOM 1466 C CA . VAL B 1 77 ? 1.611 -4.09 -9.516 1 96.69 77 VAL B CA 1
ATOM 1467 C C . VAL B 1 77 ? 3.092 -3.855 -9.227 1 96.69 77 VAL B C 1
ATOM 1469 O O . VAL B 1 77 ? 3.518 -3.869 -8.07 1 96.69 77 VAL B O 1
ATOM 1472 N N . SER B 1 78 ? 3.82 -3.611 -10.211 1 96.62 78 SER B N 1
ATOM 1473 C CA . SER B 1 78 ? 5.254 -3.371 -10.086 1 96.62 78 SER B CA 1
ATOM 1474 C C . SER B 1 78 ? 5.539 -2.158 -9.203 1 96.62 78 SER B C 1
ATOM 1476 O O . SER B 1 78 ? 6.426 -2.199 -8.352 1 96.62 78 SER B O 1
ATOM 1478 N N . LEU B 1 79 ? 4.816 -1.115 -9.406 1 97.44 79 LEU B N 1
ATOM 1479 C CA . LEU B 1 79 ? 4.988 0.107 -8.633 1 97.44 79 LEU B CA 1
ATOM 1480 C C . LEU B 1 79 ? 4.73 -0.15 -7.148 1 97.44 79 LEU B C 1
ATOM 1482 O O . LEU B 1 79 ? 5.531 0.242 -6.297 1 97.44 79 LEU B O 1
ATOM 1486 N N . PHE B 1 80 ? 3.611 -0.85 -6.852 1 97.94 80 PHE B N 1
ATOM 1487 C CA . PHE B 1 80 ? 3.234 -1.108 -5.465 1 97.94 80 PHE B CA 1
ATOM 1488 C C . PHE B 1 80 ? 4.277 -1.981 -4.773 1 97.94 80 PHE B C 1
ATOM 1490 O O . PHE B 1 80 ? 4.586 -1.774 -3.6 1 97.94 80 PHE B O 1
ATOM 1497 N N . VAL B 1 81 ? 4.828 -2.906 -5.496 1 97.69 81 VAL B N 1
ATOM 1498 C CA . VAL B 1 81 ? 5.848 -3.781 -4.93 1 97.69 81 VAL B CA 1
ATOM 1499 C C . VAL B 1 81 ? 7.141 -2.998 -4.719 1 97.69 81 VAL B C 1
ATOM 1501 O O . VAL B 1 81 ? 7.734 -3.047 -3.639 1 97.69 81 VAL B O 1
ATOM 1504 N N . SER B 1 82 ? 7.551 -2.273 -5.695 1 97 82 SER B N 1
ATOM 1505 C CA . SER B 1 82 ? 8.828 -1.577 -5.648 1 97 82 SER B CA 1
ATOM 1506 C C . SER B 1 82 ? 8.844 -0.509 -4.562 1 97 82 SER B C 1
ATOM 1508 O O . SER B 1 82 ? 9.883 -0.238 -3.961 1 97 82 SER B O 1
ATOM 1510 N N . ARG B 1 83 ? 7.727 0.085 -4.293 1 96.94 83 ARG B N 1
ATOM 1511 C CA . ARG B 1 83 ? 7.652 1.184 -3.336 1 96.94 83 ARG B CA 1
ATOM 1512 C C . ARG B 1 83 ? 7.418 0.663 -1.923 1 96.94 83 ARG B C 1
ATOM 1514 O O . ARG B 1 83 ? 7.566 1.403 -0.949 1 96.94 83 ARG B O 1
ATOM 1521 N N . SER B 1 84 ? 7.09 -0.592 -1.809 1 97.5 84 SER B N 1
ATOM 1522 C CA . SER B 1 84 ? 6.75 -1.14 -0.5 1 97.5 84 SER B CA 1
ATOM 1523 C C . SER B 1 84 ? 7.965 -1.16 0.424 1 97.5 84 SER B C 1
ATOM 1525 O O . SER B 1 84 ? 9.039 -1.608 0.03 1 97.5 84 SER B O 1
ATOM 1527 N N . MET B 1 85 ? 7.746 -0.721 1.666 1 95.81 85 MET B N 1
ATOM 1528 C CA . MET B 1 85 ? 8.789 -0.712 2.686 1 95.81 85 MET B CA 1
ATOM 1529 C C . MET B 1 85 ? 8.688 -1.94 3.582 1 95.81 85 MET B C 1
ATOM 1531 O O . MET B 1 85 ? 9.484 -2.107 4.508 1 95.81 85 MET B O 1
ATOM 1535 N N . ARG B 1 86 ? 7.84 -2.789 3.309 1 95.56 86 ARG B N 1
ATOM 1536 C CA . ARG B 1 86 ? 7.605 -3.982 4.113 1 95.56 86 ARG B CA 1
ATOM 1537 C C . ARG B 1 86 ? 8.547 -5.113 3.703 1 95.56 86 ARG B C 1
ATOM 1539 O O . ARG B 1 86 ? 8.992 -5.172 2.557 1 95.56 86 ARG B O 1
ATOM 1546 N N . LYS B 1 87 ? 8.75 -5.977 4.645 1 95.31 87 LYS B N 1
ATOM 1547 C CA . LYS B 1 87 ? 9.617 -7.125 4.391 1 95.31 87 LYS B CA 1
ATOM 1548 C C . LYS B 1 87 ? 8.898 -8.172 3.543 1 95.31 87 LYS B C 1
ATOM 1550 O O . LYS B 1 87 ? 9.547 -8.969 2.857 1 95.31 87 LYS B O 1
ATOM 1555 N N . GLU B 1 88 ? 7.613 -8.133 3.615 1 95.94 88 GLU B N 1
ATOM 1556 C CA . GLU B 1 88 ? 6.801 -9.07 2.842 1 95.94 88 GLU B CA 1
ATOM 1557 C C . GLU B 1 88 ? 5.785 -8.328 1.976 1 95.94 88 GLU B C 1
ATOM 1559 O O . GLU B 1 88 ? 5.434 -7.184 2.262 1 95.94 88 GLU B O 1
ATOM 1564 N N . VAL B 1 89 ? 5.43 -8.977 0.952 1 96.69 89 VAL B N 1
ATOM 1565 C CA . VAL B 1 89 ? 4.395 -8.477 0.055 1 96.69 89 VAL B CA 1
ATOM 1566 C C . VAL B 1 89 ? 3.176 -9.398 0.109 1 96.69 89 VAL B C 1
ATOM 1568 O O . VAL B 1 89 ? 3.303 -10.617 -0.035 1 96.69 89 VAL B O 1
ATOM 1571 N N . LYS B 1 90 ? 2.041 -8.828 0.406 1 96.62 90 LYS B N 1
ATOM 1572 C CA . LYS B 1 90 ? 0.783 -9.57 0.362 1 96.62 90 LYS B CA 1
ATOM 1573 C C . LYS B 1 90 ? 0.115 -9.438 -1.004 1 96.62 90 LYS B C 1
ATOM 1575 O O . LYS B 1 90 ? -0.289 -8.344 -1.4 1 96.62 90 LYS B O 1
ATOM 1580 N N . LEU B 1 91 ? -0.034 -10.539 -1.664 1 96.75 91 LEU B N 1
ATOM 1581 C CA . LEU B 1 91 ? -0.786 -10.586 -2.914 1 96.75 91 LEU B CA 1
ATOM 1582 C C . LEU B 1 91 ? -2.172 -11.18 -2.695 1 96.75 91 LEU B C 1
ATOM 1584 O O . LEU B 1 91 ? -2.303 -12.258 -2.105 1 96.75 91 LEU B O 1
ATOM 1588 N N . THR B 1 92 ? -3.119 -10.43 -3.045 1 95.94 92 THR B N 1
ATOM 1589 C CA . THR B 1 92 ? -4.461 -11 -3.102 1 95.94 92 THR B CA 1
ATOM 1590 C C . THR B 1 92 ? -4.773 -11.508 -4.508 1 95.94 92 THR B C 1
ATOM 1592 O O . THR B 1 92 ? -4.719 -10.75 -5.473 1 95.94 92 THR B O 1
ATOM 1595 N N . VAL B 1 93 ? -5.129 -12.758 -4.57 1 95.5 93 VAL B N 1
ATOM 1596 C CA . VAL B 1 93 ? -5.395 -13.344 -5.883 1 95.5 93 VAL B CA 1
ATOM 1597 C C . VAL B 1 93 ? -6.809 -13.914 -5.918 1 95.5 93 VAL B C 1
ATOM 1599 O O . VAL B 1 93 ? -7.359 -14.289 -4.879 1 95.5 93 VAL B O 1
ATOM 1602 N N . ARG B 1 94 ? -7.383 -13.828 -7.082 1 93.94 94 ARG B N 1
ATOM 1603 C CA . ARG B 1 94 ? -8.586 -14.602 -7.352 1 93.94 94 ARG B CA 1
ATOM 1604 C C . ARG B 1 94 ? -8.25 -15.961 -7.957 1 93.94 94 ARG B C 1
ATOM 1606 O O . ARG B 1 94 ? -7.566 -16.031 -8.984 1 93.94 94 ARG B O 1
ATOM 1613 N N . ARG B 1 95 ? -8.742 -17.016 -7.297 1 91.88 95 ARG B N 1
ATOM 1614 C CA . ARG B 1 95 ? -8.391 -18.375 -7.672 1 91.88 95 ARG B CA 1
ATOM 1615 C C . ARG B 1 95 ? -9.633 -19.188 -8.031 1 91.88 95 ARG B C 1
ATOM 1617 O O . ARG B 1 95 ? -10.641 -19.125 -7.324 1 91.88 95 ARG B O 1
ATOM 1624 N N . ILE B 1 96 ? -9.531 -19.812 -9.211 1 84.44 96 ILE B N 1
ATOM 1625 C CA . ILE B 1 96 ? -10.57 -20.766 -9.562 1 84.44 96 ILE B CA 1
ATOM 1626 C C . ILE B 1 96 ? -10.492 -21.984 -8.633 1 84.44 96 ILE B C 1
ATOM 1628 O O . ILE B 1 96 ? -9.422 -22.562 -8.445 1 84.44 96 ILE B O 1
ATOM 1632 N N . PRO B 1 97 ? -11.602 -22.281 -8.07 1 86 97 PRO B N 1
ATOM 1633 C CA . PRO B 1 97 ? -11.594 -23.453 -7.18 1 86 97 PRO B CA 1
ATOM 1634 C C . PRO B 1 97 ? -11.086 -24.719 -7.859 1 86 97 PRO B C 1
ATOM 1636 O O . PRO B 1 97 ? -11.398 -24.953 -9.031 1 86 97 PRO B O 1
ATOM 1639 N N . ASP B 1 98 ? -10.227 -25.453 -7.117 1 83.19 98 ASP B N 1
ATOM 1640 C CA . ASP B 1 98 ? -9.719 -26.75 -7.551 1 83.19 98 ASP B CA 1
ATOM 1641 C C . ASP B 1 98 ? -8.891 -26.609 -8.828 1 83.19 98 ASP B C 1
ATOM 1643 O O . ASP B 1 98 ? -8.914 -27.5 -9.68 1 83.19 98 ASP B O 1
ATOM 1647 N N . SER B 1 99 ? -8.422 -25.5 -9.094 1 84.38 99 SER B N 1
ATOM 1648 C CA . SER B 1 99 ? -7.535 -25.297 -10.234 1 84.38 99 SER B CA 1
ATOM 1649 C C . SER B 1 99 ? -6.184 -25.953 -10 1 84.38 99 SER B C 1
ATOM 1651 O O . SER B 1 99 ? -5.801 -26.219 -8.859 1 84.38 99 SER B O 1
ATOM 1653 N N . ASP B 1 100 ? -5.488 -26.312 -11.07 1 84.81 100 ASP B N 1
ATOM 1654 C CA . ASP B 1 100 ? -4.176 -26.938 -10.992 1 84.81 100 ASP B CA 1
ATOM 1655 C C . ASP B 1 100 ? -3.143 -26 -10.383 1 84.81 100 ASP B C 1
ATOM 1657 O O . ASP B 1 100 ? -3.205 -24.781 -10.586 1 84.81 100 ASP B O 1
ATOM 1661 N N . ILE B 1 101 ? -2.223 -26.672 -9.672 1 86.5 101 ILE B N 1
ATOM 1662 C CA . ILE B 1 101 ? -1.13 -25.938 -9.047 1 86.5 101 ILE B CA 1
ATOM 1663 C C . ILE B 1 101 ? -0.069 -25.594 -10.094 1 86.5 101 ILE B C 1
ATOM 1665 O O . ILE B 1 101 ? 0.229 -26.406 -10.969 1 86.5 101 ILE B O 1
ATOM 1669 N N . PHE B 1 102 ? 0.443 -24.406 -10 1 83.12 102 PHE B N 1
ATOM 1670 C CA . PHE B 1 102 ? 1.6 -23.984 -10.781 1 83.12 102 PHE B CA 1
ATOM 1671 C C . PHE B 1 102 ? 2.893 -24.469 -10.141 1 83.12 102 PHE B C 1
ATOM 1673 O O . PHE B 1 102 ? 3.34 -23.906 -9.141 1 83.12 102 PHE B O 1
ATOM 1680 N N . HIS B 1 103 ? 3.51 -25.531 -10.664 1 82.38 103 HIS B N 1
ATOM 1681 C CA . HIS B 1 103 ? 4.664 -26.156 -10.039 1 82.38 103 HIS B CA 1
ATOM 1682 C C . HIS B 1 103 ? 5.961 -25.469 -10.438 1 82.38 103 HIS B C 1
ATOM 1684 O O . HIS B 1 103 ? 6.141 -25.094 -11.602 1 82.38 103 HIS B O 1
ATOM 1690 N N . ILE B 1 104 ? 6.691 -25.219 -9.438 1 78.31 104 ILE B N 1
ATOM 1691 C CA . ILE B 1 104 ? 8.047 -24.75 -9.711 1 78.31 104 ILE B CA 1
ATOM 1692 C C . ILE B 1 104 ? 8.922 -25.938 -10.133 1 78.31 104 ILE B C 1
ATOM 1694 O O . ILE B 1 104 ? 8.625 -27.078 -9.805 1 78.31 104 ILE B O 1
ATOM 1698 N N . LYS B 1 105 ? 9.867 -25.531 -10.992 1 76.81 105 LYS B N 1
ATOM 1699 C CA . LYS B 1 105 ? 10.781 -26.594 -11.406 1 76.81 105 LYS B CA 1
ATOM 1700 C C . LYS B 1 105 ? 11.406 -27.281 -10.195 1 76.81 105 LYS B C 1
ATOM 1702 O O . LYS B 1 105 ? 11.953 -26.625 -9.312 1 76.81 105 LYS B O 1
ATOM 1707 N N . GLY B 1 106 ? 11.211 -28.656 -10.117 1 76.88 106 GLY B N 1
ATOM 1708 C CA . GLY B 1 106 ? 11.852 -29.438 -9.07 1 76.88 106 GLY B CA 1
ATOM 1709 C C . GLY B 1 106 ? 10.992 -29.578 -7.832 1 76.88 106 GLY B C 1
ATOM 1710 O O . GLY B 1 106 ? 11.453 -30.078 -6.805 1 76.88 106 GLY B O 1
ATOM 1711 N N . CYS B 1 107 ? 9.828 -28.984 -7.957 1 80.12 107 CYS B N 1
ATOM 1712 C CA . CYS B 1 107 ? 9.016 -29.109 -6.754 1 80.12 107 CYS B CA 1
ATOM 1713 C C . CYS B 1 107 ? 8.617 -30.562 -6.508 1 80.12 107 CYS B C 1
ATOM 1715 O O . CYS B 1 107 ? 8.695 -31.391 -7.414 1 80.12 107 CYS B O 1
ATOM 1717 N N . SER B 1 108 ? 8.414 -30.875 -5.219 1 75.25 108 SER B N 1
ATOM 1718 C CA . SER B 1 108 ? 8.055 -32.25 -4.867 1 75.25 108 SER B CA 1
ATOM 1719 C C . SER B 1 108 ? 6.543 -32.406 -4.77 1 75.25 108 SER B C 1
ATOM 1721 O O . SER B 1 108 ? 6.055 -33.375 -4.156 1 75.25 108 SER B O 1
ATOM 1723 N N . CYS B 1 109 ? 5.867 -31.391 -5.266 1 74 109 CYS B N 1
ATOM 1724 C CA . CYS B 1 109 ? 4.418 -31.453 -5.109 1 74 109 CYS B CA 1
ATOM 1725 C C . CYS B 1 109 ? 3.822 -32.5 -6.039 1 74 109 CYS B C 1
ATOM 1727 O O . CYS B 1 109 ? 4.309 -32.719 -7.152 1 74 109 CYS B O 1
ATOM 1729 N N . SER B 1 110 ? 3.773 -33.812 -5.77 1 60.06 110 SER B N 1
ATOM 1730 C CA . SER B 1 110 ? 3.148 -34.875 -6.555 1 60.06 110 SER B CA 1
ATOM 1731 C C . SER B 1 110 ? 1.665 -34.594 -6.77 1 60.06 110 SER B C 1
ATOM 1733 O O . SER B 1 110 ? 1.008 -34 -5.922 1 60.06 110 SER B O 1
#

pLDDT: mean 83.67, std 19.19, range [28.2, 97.94]

Secondary structure (DSSP, 8-state):
--------B---SSSS-EEEEEEEEHHHHHHHEEEEEETTEEEEEEE---TTT-S-EETT-EEEEETTEE--SHHHHHHHHHHB-SSEEEEEEEE-TTPPEEPPTT----/--------B---SSSS-EEEEEEEEHHHHHHHEEEEEETTEEEEEEE---TTT-S--BTT-EEEEETTEE--SHHHHHHHHHHB-SSEEEEEEEE-TTPPB-PPTT----

Sequence (220 aa):
LVYNIISYSKVTDDSQLQEVDICIPHADVTSNLTLIEAAGQICVSYWKGPYRLGCIFHHGDHIVAVNDLRTQSIDEVSLFVSRSMRKEVKLTVRRIPDSDIFHIKGCSCSLVYNIISYSKVTDDSQLQEVDICIPHADVTSNLTLIEAAGQICVSYWKGPYRLGCIFHHGDHIVAVNDLRTQSIDEVSLFVSRSMRKEVKLTVRRIPDSDIFHIKGCSCS

Nearest PDB structures (foldseek):
  1wh1-assembly1_A  TM=7.743E-01  e=5.367E-03  Homo sapiens
  4uu6-assembly1_A  TM=7.109E-01  e=4.896E-02  Homo sapiens
  1va8-assembly1_A  TM=5.889E-01  e=2.137E-02  Mus musculus
  7ntk-assembly2_B  TM=6.234E-01  e=3.714E-02  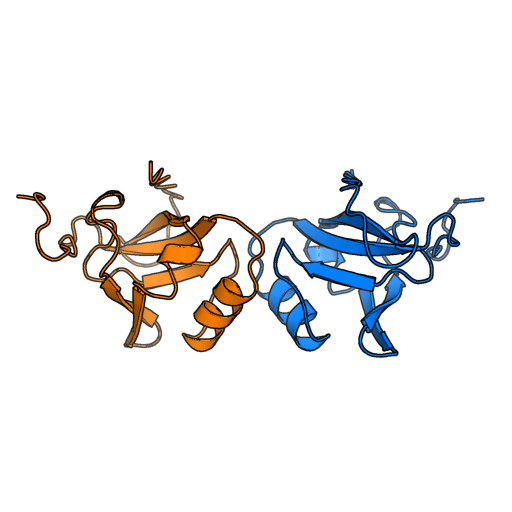Homo sapiens
  1whd-assembly1_A  TM=6.653E-01  e=6.454E-02  Mus musculus

Foldseek 3Di:
DFPQQQPFPVDPDDPQWTKTKTKAFLVFDPVFWDWDDDPQFTATDGGQGDLVSWQNDFHPKTWQDKPPHGDRDPVRVVVSSVPDPDRIIITIIIGRPPGGTRGHVPHPPD/DWPFQQPFPVDDDDPQWTKTKTKAFLVFDPVFWDWDDDPQFTATDGGQGDLVSWQNDFHPKTWQDKPPHGDRDPVRVVVSSVPDPDRMIITIIIGRPPGGTRGHVPHPPD

Solvent-accessible surface area (backbone atoms only — not comparable to full-atom values): 12600 Å² total; per-residue (Å²): 129,60,58,66,52,61,49,73,59,82,75,73,79,77,75,81,47,39,42,33,34,40,46,40,52,41,84,50,45,74,81,19,55,39,73,41,80,53,94,93,35,45,28,64,69,43,57,66,54,58,74,88,62,49,60,78,47,38,55,69,24,24,54,46,22,51,70,52,23,55,45,87,44,70,67,48,48,52,49,56,58,72,30,40,70,52,72,53,40,38,36,31,26,39,31,50,70,90,46,55,70,40,70,28,92,85,56,83,79,123,131,63,57,65,52,62,49,74,60,81,74,74,80,77,75,80,48,41,43,33,35,40,46,38,52,40,83,51,44,75,82,18,54,40,73,42,80,53,96,92,35,44,27,63,69,44,58,63,54,58,75,87,63,48,59,79,47,38,55,69,23,25,55,46,23,50,72,52,23,54,46,89,45,70,68,49,48,52,49,55,58,72,31,39,72,51,70,51,39,38,36,31,24,38,31,51,68,91,44,55,70,40,71,29,94,85,55,81,79,124

Radius of gyration: 20.16 Å; Cα contacts (8 Å, |Δi|>4): 455; chains: 2; bounding box: 43×61×44 Å

Organism: NCBI:txid2587831